Protein 1P4B (pdb70)

Solvent-accessible surface area: 10417 Å² total; per-residue (Å²): 161,80,14,98,10,77,18,64,96,70,43,87,15,43,70,55,94,84,18,61,0,20,0,120,5,73,92,39,60,10,62,90,68,17,33,0,0,1,0,14,20,55,114,125,99,96,14,56,1,5,3,1,9,11,88,14,97,4,63,86,18,60,79,46,6,49,9,45,58,101,62,83,50,1,2,0,28,0,91,22,4,70,94,80,3,68,2,56,0,7,0,0,0,18,35,104,76,29,6,26,20,2,63,10,0,72,0,43,11,136,160,32,86,12,119,9,57,34,112,10,72,74,43,64,102,97,8,1,35,1,27,0,49,6,50,64,39,42,2,82,85,51,0,0,0,0,0,19,19,22,118,96,147,37,13,65,6,2,1,0,8,3,12,98,38,95,37,24,50,29,84,88,21,131,119,62,14,49,6,74,36,43,63,108,138,30,39,0,69,2,76,0,54,57,0,107,71,65,5,31,6,74,0,4,0,0,1,0,2,0,9,49,34,6,103,6,33,87,10,94,8,90,104,62,6,111,58,1,23,58,39,9,142,215

Secondary structure (DSSP, 8-state):
--EEEEEEEE---TTS-EEEEEEEESS-TTTS-EEEEEE-TTS-EEEEEEE-TTS-EEE-TTTGGGEEEEEETTTTEEEEEE-S--GGG-EEEEEE-TTS-SB---EEE---/----EE--SEEEE-TT-EEEEEEEETTSS--GGG--EEEEEEGGGEEEEEEETTTEE-TT--TTEEEEEETTEEEEEEES--GGG-EEEEEEEE-SS-EEE---EEEEE-/-HHHHHHHHHT-

Sequence (234 aa):
ADAVVTQESALTTSPGETVTLTCRSSTGAVTTSNYASWVQEKPDHLFTGLIGGTNNRAPGVPARFSGSLIGDKAALTITGAQTEDEAIYFCALWYSNHWVFGGGTKLTVLDVQLQQSGPGLVAPSQSLSITCTVSGFSLTDYGVNWVRQSPGKGLEWLGVIWGDGITDYNSALKSRLSVTKDNSKSQVFLKMNSLQSGDSARYYCVTGLFDYWGQGTTLTVSAHLENEVARLKK

Nearest PDB structures (foldseek):
  6k65-assembly1_L  TM=1.005E+00  e=2.229E-20  Mus musculus
  6s5a-assembly1_L  TM=9.998E-01  e=3.260E-20  Mus musculus
  5xcr-assembly1_B  TM=9.999E-01  e=6.607E-20  Mus musculus
  5xct-assembly1_B  TM=1.000E+00  e=7.777E-20  Mus musculus
  5fcs-assembly1_H  TM=9.897E-01  e=2.658E-18  Homo sapiens

B-fac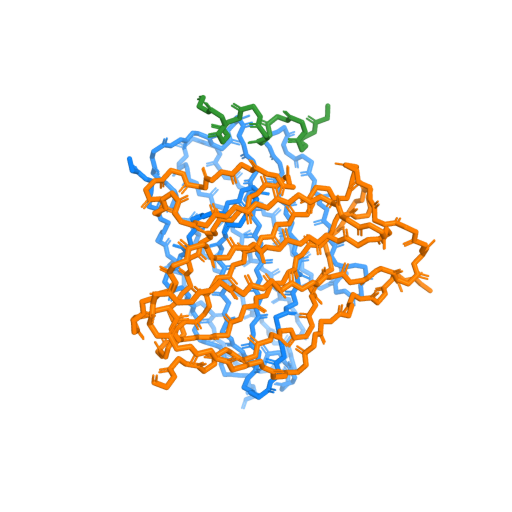tor: mean 35.21, std 15.75, range [7.46, 101.29]

Radius of gyration: 17.23 Å; Cα contacts (8 Å, |Δi|>4): 669; chains: 3; bounding box: 37×35×48 Å

Foldseek 3Di:
DDKAKAWDAEDEAAFQAKDKTKIAIPVWFADLQQQKWKWWQAPVRDIDTQGTS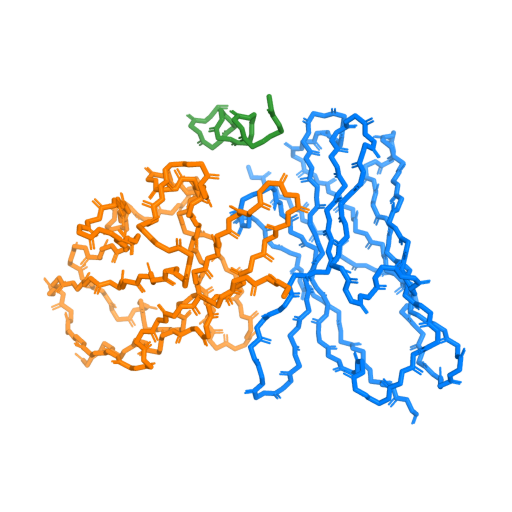FFDGDPPHDPQWGWHGDDSIIMIMRRGDDQRSFTWMKMWTHDPDDIDIYPTYGYYHD/DKAKEKDDPQDAEAQFKGKIKIAMDDDFLLAAKKWKWWDAPPGDIDTAWMAGNPGDIDGDVVQVVFKDWGDDRVRRMIMIMGGNDDQVVFTWMWMATDVRPDIYPTDGYGYD/DVVVVVVVVVVD

Structure (mmCIF, N/CA/C/O backbone):
data_1P4B
#
_entry.id   1P4B
#
_cell.length_a   37.238
_cell.length_b   36.291
_cell.length_c   84.455
_cell.angle_alpha   90.00
_cell.angle_beta   90.50
_cell.angle_gamma   90.00
#
_symmetry.space_group_name_H-M   'P 1 21 1'
#
loop_
_entity.id
_entity.type
_entity.pdbx_description
1 polymer 'Antibody Variable light chain'
2 polymer 'Antibody Variable heavy chain'
3 polymer 'GCN4(7P-14P) peptide'
4 water water
#
loop_
_atom_site.group_PDB
_atom_site.id
_atom_site.type_symbol
_atom_site.label_atom_id
_atom_site.label_alt_id
_atom_site.label_comp_id
_atom_site.label_asym_id
_atom_site.label_entity_id
_atom_site.label_seq_id
_atom_site.pdbx_PDB_ins_code
_atom_site.Cartn_x
_atom_site.Cartn_y
_atom_site.Cartn_z
_atom_site.occupancy
_atom_site.B_iso_or_equiv
_atom_site.auth_seq_id
_atom_site.auth_comp_id
_atom_site.auth_asym_id
_atom_site.auth_atom_id
_atom_site.pdbx_PDB_model_num
ATOM 1 N N . ALA A 1 5 ? 9.000 0.102 71.840 1.00 53.27 0 ALA L N 1
ATOM 2 C CA . ALA A 1 5 ? 9.355 1.496 72.232 1.00 61.10 0 ALA L CA 1
ATOM 3 C C . ALA A 1 5 ? 9.015 2.519 71.142 1.00 63.15 0 ALA L C 1
ATOM 4 O O . ALA A 1 5 ? 7.862 2.619 70.714 1.00 61.16 0 ALA L O 1
ATOM 6 N N . ASP A 1 6 ? 10.020 3.262 70.682 1.00 60.98 1 ASP L N 1
ATOM 7 C CA . ASP A 1 6 ? 9.802 4.303 69.682 1.00 60.98 1 ASP L CA 1
ATOM 8 C C . ASP A 1 6 ? 9.872 3.948 68.199 1.00 58.22 1 ASP L C 1
ATOM 9 O O . ASP A 1 6 ? 10.279 2.854 67.797 1.00 56.67 1 ASP L O 1
ATOM 14 N N . ALA A 1 7 ? 9.465 4.921 67.394 1.00 42.00 2 ALA L N 1
ATOM 15 C CA . ALA A 1 7 ? 9.408 4.791 65.951 1.00 41.62 2 ALA L CA 1
ATOM 16 C C . ALA A 1 7 ? 10.739 4.825 65.214 1.00 37.54 2 ALA L C 1
ATOM 17 O O . ALA A 1 7 ? 11.756 5.302 65.730 1.00 31.77 2 ALA L O 1
ATOM 19 N N . VAL A 1 8 ? 10.697 4.304 63.989 1.00 39.19 3 VAL L N 1
ATOM 20 C CA . VAL A 1 8 ? 11.841 4.256 63.080 1.00 33.25 3 VAL L CA 1
ATOM 21 C C . VAL A 1 8 ? 11.540 5.270 61.977 1.00 32.65 3 VAL L C 1
ATOM 22 O O . VAL A 1 8 ? 10.429 5.301 61.446 1.00 33.40 3 VAL L O 1
ATOM 26 N N . VAL A 1 9 ? 12.515 6.114 61.659 1.00 28.20 4 VAL L N 1
ATOM 27 C CA . VAL A 1 9 ? 12.356 7.121 60.611 1.00 26.32 4 VAL L CA 1
ATOM 28 C C . VAL A 1 9 ? 13.198 6.657 59.418 1.00 34.20 4 VAL L C 1
ATOM 29 O O . VAL A 1 9 ? 14.413 6.459 59.546 1.00 27.38 4 VAL L O 1
ATOM 33 N N . THR A 1 10 ? 12.568 6.484 58.260 1.00 31.91 5 THR L N 1
ATOM 34 C CA . THR A 1 10 ? 13.302 5.992 57.090 1.00 37.73 5 THR L CA 1
ATOM 35 C C . THR A 1 10 ? 13.456 6.950 55.914 1.00 28.37 5 THR L C 1
ATOM 36 O O . THR A 1 10 ? 12.490 7.564 55.463 1.00 29.13 5 THR L O 1
ATOM 40 N N . GLN A 1 11 ? 14.690 7.050 55.425 1.00 31.18 6 GLN L N 1
ATOM 41 C CA . GLN A 1 11 ? 15.043 7.895 54.283 1.00 36.92 6 GLN L CA 1
ATOM 42 C C . GLN A 1 11 ? 15.756 7.040 53.227 1.00 39.13 6 GLN L C 1
ATOM 43 O O . GLN A 1 11 ? 16.324 5.997 53.561 1.00 27.91 6 GLN L O 1
ATOM 49 N N . GLU A 1 12 ? 15.743 7.476 51.966 1.00 36.11 7 GLU L N 1
ATOM 50 C CA . GLU A 1 12 ? 16.445 6.727 50.916 1.00 29.28 7 GLU L CA 1
ATOM 51 C C . GLU A 1 12 ? 17.929 6.849 51.234 1.00 26.64 7 GLU L C 1
ATOM 52 O O . GLU A 1 12 ? 18.373 7.859 51.781 1.00 27.66 7 GLU L O 1
ATOM 58 N N . SER A 1 13 ? 18.700 5.828 50.890 1.00 20.57 9 SER L N 1
ATOM 59 C CA . SER A 1 13 ? 20.128 5.856 51.168 1.00 24.50 9 SER L CA 1
ATOM 60 C C . SER A 1 13 ? 20.832 6.849 50.266 1.00 35.19 9 SER L C 1
ATOM 61 O O . SER A 1 13 ? 21.565 7.721 50.733 1.00 40.46 9 SER L O 1
ATOM 64 N N . ALA A 1 14 ? 20.605 6.713 48.965 1.00 35.69 10 ALA L N 1
ATOM 65 C CA . ALA A 1 14 ? 21.245 7.599 48.007 1.00 36.60 10 ALA L CA 1
ATOM 66 C C . ALA A 1 14 ? 20.305 8.108 46.928 1.00 36.49 10 ALA L C 1
ATOM 67 O O . ALA A 1 14 ? 19.347 7.436 46.542 1.00 33.20 10 ALA L O 1
ATOM 69 N N . LEU A 1 15 ? 20.594 9.317 46.465 1.00 37.91 11 LEU L N 1
ATOM 70 C CA . LEU A 1 15 ? 19.830 9.971 45.418 1.00 40.03 11 LEU L CA 1
ATOM 71 C C . LEU A 1 15 ? 20.834 10.756 44.583 1.00 41.27 11 LEU L C 1
ATOM 72 O O . LEU A 1 15 ? 21.862 11.205 45.100 1.00 27.66 11 LEU L O 1
ATOM 77 N N . THR A 1 16 ? 20.547 10.901 43.291 1.00 44.08 12 THR L N 1
ATOM 78 C CA . THR A 1 16 ? 21.443 11.617 42.386 1.00 34.86 12 THR L CA 1
ATOM 79 C C . THR A 1 16 ? 20.696 12.581 41.473 1.00 31.03 12 THR L C 1
ATOM 80 O O . THR A 1 16 ? 19.594 12.289 41.007 1.00 33.91 12 THR L O 1
ATOM 84 N N . THR A 1 17 ? 21.293 13.737 41.217 1.00 26.47 13 THR L N 1
ATOM 85 C CA . THR A 1 17 ? 20.659 14.711 40.335 1.00 21.87 13 THR L CA 1
ATOM 86 C C . THR A 1 17 ? 21.728 15.506 39.597 1.00 22.14 13 THR L C 1
ATOM 87 O O . THR A 1 17 ? 22.912 15.177 39.650 1.00 20.34 13 THR L O 1
ATOM 91 N N . SER A 1 18 ? 21.299 16.555 38.910 1.00 26.01 14 SER L N 1
ATOM 92 C CA . SER A 1 18 ? 22.209 17.409 38.168 1.00 33.88 14 SER L CA 1
ATOM 93 C C . SER A 1 18 ? 21.744 18.858 38.262 1.00 29.36 14 SER L C 1
ATOM 94 O O . SER A 1 18 ? 20.562 19.135 38.487 1.00 35.50 14 SER L O 1
ATOM 97 N N . PRO A 1 19 ? 22.674 19.803 38.099 1.00 25.51 15 PRO L N 1
ATOM 98 C CA . PRO A 1 19 ? 22.355 21.232 38.172 1.00 26.82 15 PRO L CA 1
ATOM 99 C C . PRO A 1 19 ? 21.110 21.613 37.378 1.00 29.00 15 PRO L C 1
ATOM 100 O O . PRO A 1 19 ? 20.908 21.150 36.255 1.00 45.60 15 PRO L O 1
ATOM 104 N N . GLY A 1 20 ? 20.277 22.457 37.972 1.00 23.36 16 GLY L N 1
ATOM 105 C CA . GLY A 1 20 ? 19.065 22.889 37.304 1.00 10.95 16 GLY L CA 1
ATOM 106 C C . GLY A 1 20 ? 17.910 21.916 37.403 1.00 11.10 16 GLY L C 1
ATOM 107 O O . GLY A 1 20 ? 16.771 22.282 37.112 1.00 28.56 16 GLY L O 1
ATOM 108 N N . GLU A 1 21 ? 18.186 20.671 37.784 1.00 12.75 17 GLU L N 1
ATOM 109 C CA . GLU A 1 21 ? 17.110 19.692 37.910 1.00 19.33 17 GLU L CA 1
ATOM 110 C C . GLU A 1 21 ? 16.391 19.829 39.248 1.00 33.68 17 GLU L C 1
ATOM 111 O O . GLU A 1 21 ? 16.811 20.598 40.114 1.00 29.53 17 GLU L O 1
ATOM 117 N N . THR A 1 22 ? 15.303 19.080 39.404 1.00 38.00 18 THR L N 1
ATOM 118 C CA . THR A 1 22 ? 14.509 19.092 40.633 1.00 41.98 18 THR L CA 1
ATOM 119 C C . THR A 1 22 ? 14.555 17.712 41.275 1.00 40.90 18 THR L C 1
ATOM 120 O O . THR A 1 22 ? 14.501 16.693 40.584 1.00 37.24 18 THR L O 1
ATOM 124 N N . VAL A 1 23 ? 14.660 17.675 42.598 1.00 39.69 19 VAL L N 1
ATOM 125 C CA . VAL A 1 23 ? 14.705 16.401 43.300 1.00 38.38 19 VAL L CA 1
ATOM 126 C C . VAL A 1 23 ? 13.891 16.467 44.590 1.00 39.88 19 VAL L C 1
ATOM 127 O O . VAL A 1 23 ? 13.730 17.537 45.186 1.00 37.55 19 VAL L O 1
ATOM 131 N N . THR A 1 24 ? 13.372 15.315 45.002 1.00 29.25 20 THR L N 1
ATOM 132 C CA . THR A 1 24 ? 12.567 15.223 46.207 1.00 38.79 20 THR L CA 1
ATOM 133 C C . THR A 1 24 ? 13.053 14.161 47.189 1.00 32.17 20 THR L C 1
ATOM 134 O O . THR A 1 24 ? 13.080 12.970 46.880 1.00 26.45 20 THR L O 1
ATOM 138 N N . LEU A 1 25 ? 13.446 14.613 48.375 1.00 29.85 21 LEU L N 1
ATOM 139 C CA . LEU A 1 25 ? 13.912 13.712 49.434 1.00 33.72 21 LEU L CA 1
ATOM 140 C C . LEU A 1 25 ? 12.726 13.417 50.342 1.00 25.80 21 LEU L C 1
ATOM 141 O O . LEU A 1 25 ? 12.017 14.341 50.751 1.00 22.54 21 LEU L O 1
ATOM 146 N N . THR A 1 26 ? 12.495 12.141 50.647 1.00 21.47 22 THR L N 1
ATOM 147 C CA . THR A 1 26 ? 11.373 11.785 51.518 1.00 29.30 22 THR L CA 1
ATOM 148 C C . THR A 1 26 ? 11.736 11.237 52.903 1.00 25.17 22 THR L C 1
ATOM 149 O O . THR A 1 26 ? 12.887 10.875 53.183 1.00 12.90 22 THR L O 1
ATOM 153 N N . CYS A 1 27 ? 10.720 11.166 53.755 1.00 25.10 23 CYS L N 1
ATOM 154 C CA . CYS A 1 27 ? 10.888 10.736 55.137 1.00 29.07 23 CYS L CA 1
ATOM 155 C C . CYS A 1 27 ? 9.670 9.926 55.612 1.00 29.21 23 CYS L C 1
ATOM 156 O O . CYS A 1 27 ? 8.556 10.448 55.709 1.00 27.38 23 CYS L O 1
ATOM 159 N N . ARG A 1 28 ? 9.885 8.651 55.912 1.00 28.85 24 ARG L N 1
ATOM 160 C CA . ARG A 1 28 ? 8.799 7.785 56.357 1.00 29.87 24 ARG L CA 1
ATOM 161 C C . ARG A 1 28 ? 8.828 7.525 57.865 1.00 27.69 24 ARG L C 1
ATOM 162 O O . ARG A 1 28 ? 9.897 7.445 58.467 1.00 23.02 24 ARG L O 1
ATOM 170 N N . SER A 1 29 ? 7.643 7.384 58.454 1.00 27.39 25 SER L N 1
ATOM 171 C CA . SER A 1 29 ? 7.490 7.096 59.882 1.00 32.32 25 SER L CA 1
ATOM 172 C C . SER A 1 29 ? 6.851 5.710 60.088 1.00 34.89 25 SER L C 1
ATOM 173 O O . SER A 1 29 ? 5.839 5.379 59.465 1.00 30.44 25 SER L O 1
ATOM 176 N N . SER A 1 30 ? 7.444 4.909 60.968 1.00 31.64 26 SER L N 1
ATOM 177 C CA . SER A 1 30 ? 6.950 3.563 61.249 1.00 34.69 26 SER L CA 1
ATOM 178 C C . SER A 1 30 ? 5.619 3.514 62.011 1.00 34.37 26 SER L C 1
ATOM 179 O O . SER A 1 30 ? 5.040 2.441 62.186 1.00 38.05 26 SER L O 1
ATOM 182 N N . THR A 1 31 ? 5.123 4.658 62.464 1.00 27.30 27 THR L N 1
ATOM 183 C CA . THR A 1 31 ? 3.867 4.654 63.213 1.00 33.42 27 THR L CA 1
ATOM 184 C C . THR A 1 31 ? 2.674 4.951 62.313 1.00 38.90 27 THR L C 1
ATOM 185 O O . THR A 1 31 ? 1.526 4.942 62.760 1.00 41.34 27 THR L O 1
ATOM 189 N N . GLY A 1 32 ? 2.950 5.215 61.043 1.00 32.59 29 GLY L N 1
ATOM 190 C CA . GLY A 1 32 ? 1.881 5.523 60.115 1.00 35.73 29 GLY L CA 1
ATOM 191 C C . GLY A 1 32 ? 2.198 6.792 59.356 1.00 33.58 29 GLY L C 1
ATOM 192 O O . GLY A 1 32 ? 3.348 7.222 59.314 1.00 30.28 29 GLY L O 1
ATOM 193 N N . ALA A 1 33 ? 1.181 7.400 58.760 1.00 32.68 30 ALA L N 1
ATOM 194 C CA . ALA A 1 33 ? 1.384 8.622 57.994 1.00 36.64 30 ALA L CA 1
ATOM 195 C C . ALA A 1 33 ? 2.060 9.686 58.841 1.00 34.31 30 ALA L C 1
ATOM 196 O O . ALA A 1 33 ? 1.825 9.776 60.041 1.00 36.68 30 ALA L O 1
ATOM 198 N N . VAL A 1 34 ? 2.921 10.472 58.211 1.00 33.93 31 VAL L N 1
ATOM 199 C CA . VAL A 1 34 ? 3.593 11.549 58.905 1.00 29.82 31 VAL L CA 1
ATOM 200 C C . VAL A 1 34 ? 2.541 12.637 58.982 1.00 31.12 31 VAL L C 1
ATOM 201 O O . VAL A 1 34 ? 1.641 12.683 58.143 1.00 29.83 31 VAL L O 1
ATOM 205 N N . THR A 1 35 ? 2.624 13.493 59.992 1.00 27.74 32 THR L N 1
ATOM 206 C CA . THR A 1 35 ? 1.629 14.544 60.136 1.00 13.11 32 THR L CA 1
ATOM 207 C C . THR A 1 35 ? 2.275 15.852 60.547 1.00 13.13 32 THR L C 1
ATOM 208 O O . THR A 1 35 ? 3.490 15.915 60.738 1.00 15.63 32 THR L O 1
ATOM 212 N N . THR A 1 36 ? 1.467 16.901 60.675 1.00 18.69 33 THR L N 1
ATOM 213 C CA . THR A 1 36 ? 1.982 18.207 61.070 1.00 29.83 33 THR L CA 1
ATOM 214 C C . THR A 1 36 ? 2.435 18.236 62.529 1.00 28.23 33 THR L C 1
ATOM 215 O O . THR A 1 36 ? 3.202 19.112 62.932 1.00 30.81 33 THR L O 1
ATOM 219 N N . SER A 1 37 ? 1.966 17.272 63.313 1.00 29.90 38 SER L N 1
ATOM 220 C CA . SER A 1 37 ? 2.331 17.187 64.724 1.00 37.72 38 SER L CA 1
ATOM 221 C C . SER A 1 37 ? 3.700 16.541 64.892 1.00 34.29 38 SER L C 1
ATOM 222 O O . SER A 1 37 ? 4.243 16.498 65.993 1.00 31.88 38 SER L O 1
ATOM 225 N N . ASN A 1 38 ? 4.249 16.034 63.792 1.00 27.93 39 ASN L N 1
ATOM 226 C CA . ASN A 1 38 ? 5.567 15.419 63.813 1.00 11.53 39 ASN L CA 1
ATOM 227 C C . ASN A 1 38 ? 6.606 16.509 63.556 1.00 8.34 39 ASN L C 1
ATOM 228 O O . ASN A 1 38 ? 7.807 16.273 63.636 1.00 11.01 39 ASN L O 1
ATOM 233 N N . TYR A 1 39 ? 6.122 17.710 63.257 1.00 10.24 40 TYR L N 1
ATOM 234 C CA . TYR A 1 39 ? 6.976 18.864 62.988 1.00 19.26 40 TYR L CA 1
ATOM 235 C C . TYR A 1 39 ? 8.245 18.541 62.199 1.00 20.50 40 TYR L C 1
ATOM 236 O O . TYR A 1 39 ? 9.343 18.957 62.583 1.00 24.69 40 TYR L O 1
ATOM 245 N N . ALA A 1 40 ? 8.079 17.822 61.085 1.00 20.42 41 ALA L N 1
ATOM 246 C CA . ALA A 1 40 ? 9.192 17.403 60.225 1.00 11.64 41 ALA L CA 1
ATOM 247 C C . ALA A 1 40 ? 10.236 18.496 60.031 1.00 10.33 41 ALA L C 1
ATOM 248 O O . ALA A 1 40 ? 9.910 19.647 59.751 1.00 16.42 41 ALA L O 1
ATOM 250 N N . SER A 1 41 ? 11.499 18.138 60.186 1.00 7.46 42 SER L N 1
ATOM 251 C CA . SER A 1 41 ? 12.577 19.102 60.058 1.00 12.81 42 SER L CA 1
ATOM 252 C C . SER A 1 41 ? 13.706 18.481 59.255 1.00 8.87 42 SER L C 1
ATOM 253 O O . SER A 1 41 ? 13.885 17.263 59.287 1.00 24.69 42 SER L O 1
ATOM 256 N N . TRP A 1 42 ? 14.485 19.311 58.569 1.00 16.79 43 TRP L N 1
ATOM 257 C CA . TRP A 1 42 ? 15.565 18.806 57.717 1.00 19.83 43 TRP L CA 1
ATOM 258 C C . TRP A 1 42 ? 16.877 19.541 57.894 1.00 7.46 43 TRP L C 1
ATOM 259 O O . TRP A 1 42 ? 16.911 20.763 57.855 1.00 22.06 43 TRP L O 1
ATOM 270 N N . VAL A 1 43 ? 17.962 18.793 58.058 1.00 12.16 44 VAL L N 1
ATOM 271 C CA . VAL A 1 43 ? 19.263 19.411 58.220 1.00 9.63 44 VAL L CA 1
ATOM 272 C C . VAL A 1 43 ? 20.251 18.821 57.220 1.00 23.17 44 VAL L C 1
ATOM 273 O O . VAL A 1 43 ? 20.218 17.629 56.893 1.00 30.63 44 VAL L O 1
ATOM 277 N N . GLN A 1 44 ? 21.127 19.684 56.735 1.00 27.54 45 GLN L N 1
ATOM 278 C CA . GLN A 1 44 ? 22.127 19.316 55.758 1.00 29.39 45 GLN L CA 1
ATOM 279 C C . GLN A 1 44 ? 23.518 19.198 56.362 1.00 23.66 45 GLN L C 1
ATOM 280 O O . GLN A 1 44 ? 24.010 20.112 57.029 1.00 23.96 45 GLN L O 1
ATOM 286 N N . GLU A 1 45 ? 24.145 18.053 56.135 1.00 26.14 46 GLU L N 1
ATOM 287 C CA . GLU A 1 45 ? 25.502 17.831 56.612 1.00 26.50 46 GLU L CA 1
ATOM 288 C C . GLU A 1 45 ? 26.437 17.861 55.400 1.00 33.45 46 GLU L C 1
ATOM 289 O O . GLU A 1 45 ? 26.315 17.041 54.488 1.00 25.68 46 GLU L O 1
ATOM 295 N N . LYS A 1 46 ? 27.354 18.818 55.387 1.00 32.93 47 LYS L N 1
ATOM 296 C CA . LYS A 1 46 ? 28.325 18.928 54.308 1.00 45.92 47 LYS L CA 1
ATOM 297 C C . LYS A 1 46 ? 29.647 18.374 54.822 1.00 60.19 47 LYS L C 1
ATOM 298 O O . LYS A 1 46 ? 29.821 18.189 56.028 1.00 57.94 47 LYS L O 1
ATOM 304 N N . PRO A 1 47 ? 30.594 18.084 53.916 1.00 66.08 48 PRO L N 1
ATOM 305 C CA . PRO A 1 47 ? 31.879 17.551 54.378 1.00 70.50 48 PRO L CA 1
ATOM 306 C C . PRO A 1 47 ? 32.387 18.443 55.506 1.00 71.56 48 PRO L C 1
ATOM 307 O O . PRO A 1 47 ? 32.049 19.631 55.550 1.00 63.15 48 PRO L O 1
ATOM 311 N N . ASP A 1 48 ? 33.175 17.872 56.415 1.00 75.28 49 ASP L N 1
ATOM 312 C CA . ASP A 1 48 ? 33.717 18.631 57.540 1.00 78.53 49 ASP L CA 1
ATOM 313 C C . ASP A 1 48 ? 32.666 18.730 58.650 1.00 74.29 49 ASP L C 1
ATOM 314 O O . ASP A 1 48 ? 32.758 19.578 59.536 1.00 70.06 49 ASP L O 1
ATOM 319 N N . HIS A 1 49 ? 31.669 17.852 58.595 1.00 70.71 50 HIS L N 1
ATOM 320 C CA . HIS A 1 49 ? 30.600 17.846 59.587 1.00 66.98 50 HIS L CA 1
ATOM 321 C C . HIS A 1 49 ? 29.969 19.221 59.752 1.00 62.20 50 HIS L C 1
ATOM 322 O O . HIS A 1 49 ? 29.597 19.612 60.856 1.00 67.34 50 HIS L O 1
ATOM 329 N N . LEU A 1 50 ? 29.856 19.952 58.650 1.00 57.77 51 LEU L N 1
ATOM 330 C CA . LEU A 1 50 ? 29.256 21.276 58.678 1.00 52.93 51 LEU L CA 1
ATOM 331 C C . LEU A 1 50 ? 27.737 21.123 58.622 1.00 48.50 51 LEU L C 1
ATOM 332 O O . LEU A 1 50 ? 27.180 20.743 57.594 1.00 51.65 51 LEU L O 1
ATOM 337 N N . PHE A 1 51 ? 27.074 21.406 59.739 1.00 47.44 52 PHE L N 1
ATOM 338 C CA . PHE A 1 51 ? 25.626 21.286 59.818 1.00 34.04 52 PHE L CA 1
ATOM 339 C C . PHE A 1 51 ? 24.890 22.597 59.697 1.00 29.45 52 PHE L C 1
ATOM 340 O O . PHE A 1 51 ? 25.303 23.612 60.254 1.00 32.53 52 PHE L O 1
ATOM 348 N N . THR A 1 52 ? 23.781 22.549 58.969 1.00 29.82 53 THR L N 1
ATOM 349 C CA . THR A 1 52 ? 22.935 23.706 58.745 1.00 30.03 53 THR L CA 1
ATOM 350 C C . THR A 1 52 ? 21.504 23.215 58.671 1.00 33.29 53 THR L C 1
ATOM 351 O O . THR A 1 52 ? 21.230 22.186 58.058 1.00 44.36 53 THR L O 1
ATOM 355 N N . GLY A 1 53 ? 20.595 23.944 59.308 1.00 28.28 54 GLY L N 1
ATOM 356 C CA . GLY A 1 53 ? 19.194 23.562 59.284 1.00 26.19 54 GLY L CA 1
ATOM 357 C C . GLY A 1 53 ? 18.584 24.136 58.022 1.00 28.11 54 GLY L C 1
ATOM 358 O O . GLY A 1 53 ? 18.924 25.250 57.635 1.00 33.22 54 GLY L O 1
ATOM 359 N N . LEU A 1 54 ? 17.678 23.401 57.389 1.00 26.95 55 LEU L N 1
ATOM 360 C CA . LEU A 1 54 ? 17.059 23.858 56.154 1.00 28.99 55 LEU L CA 1
ATOM 361 C C . LEU A 1 54 ? 15.576 24.138 56.341 1.00 28.85 55 LEU L C 1
ATOM 362 O O . LEU A 1 54 ? 15.101 25.247 56.127 1.00 33.38 55 LEU L O 1
ATOM 367 N N . ILE A 1 55 ? 14.855 23.105 56.748 1.00 28.77 56 ILE L N 1
ATOM 368 C CA . ILE A 1 55 ? 13.429 23.196 56.949 1.00 31.20 56 ILE L CA 1
ATOM 369 C C . ILE A 1 55 ? 13.072 22.774 58.374 1.00 30.10 56 ILE L C 1
ATOM 370 O O . ILE A 1 55 ? 13.641 21.818 58.922 1.00 28.70 56 ILE L O 1
ATOM 375 N N . GLY A 1 56 ? 12.143 23.508 58.984 1.00 21.52 57 GLY L N 1
ATOM 376 C CA . GLY A 1 56 ? 11.701 23.189 60.332 1.00 19.24 57 GLY L CA 1
ATOM 377 C C . GLY A 1 56 ? 10.192 23.226 60.405 1.00 22.07 57 GLY L C 1
ATOM 378 O O . GLY A 1 56 ? 9.547 24.133 59.876 1.00 23.28 57 GLY L O 1
ATOM 379 N N . GLY A 1 57 ? 9.617 22.225 61.052 1.00 19.55 58 GLY L N 1
ATOM 380 C CA . GLY A 1 57 ? 8.178 22.192 61.182 1.00 21.24 58 GLY L CA 1
ATOM 381 C C . GLY A 1 57 ? 7.427 22.026 59.876 1.00 30.13 58 GLY L C 1
ATOM 382 O O . GLY A 1 57 ? 6.500 22.783 59.584 1.00 24.49 58 GLY L O 1
ATOM 383 N N . THR A 1 58 ? 7.839 21.040 59.086 1.00 28.93 67 THR L N 1
ATOM 384 C CA . THR A 1 58 ? 7.201 20.727 57.812 1.00 33.49 67 THR L CA 1
ATOM 385 C C . THR A 1 58 ? 7.534 21.598 56.588 1.00 34.27 67 THR L C 1
ATOM 386 O O . THR A 1 58 ? 8.065 21.095 55.597 1.00 34.34 67 THR L O 1
ATOM 390 N N . ASN A 1 59 ? 7.221 22.887 56.646 1.00 30.96 68 ASN L N 1
ATOM 391 C CA . ASN A 1 59 ? 7.458 23.749 55.489 1.00 32.31 68 ASN L CA 1
ATOM 392 C C . ASN A 1 59 ? 7.954 25.166 55.767 1.00 30.66 68 ASN L C 1
ATOM 393 O O . ASN A 1 59 ? 7.557 26.111 55.088 1.00 30.29 68 ASN L O 1
ATOM 398 N N . ASN A 1 60 ? 8.826 25.327 56.752 1.00 30.55 69 ASN L N 1
ATOM 399 C CA . ASN A 1 60 ? 9.334 26.646 57.074 1.00 29.01 69 ASN L CA 1
ATOM 400 C C . ASN A 1 60 ? 10.828 26.671 56.811 1.00 29.48 69 ASN L C 1
ATOM 401 O O . ASN A 1 60 ? 11.556 25.789 57.258 1.00 42.42 69 ASN L O 1
ATOM 406 N N . ARG A 1 61 ? 11.286 27.676 56.079 1.00 17.71 70 ARG L N 1
ATOM 407 C CA . ARG A 1 61 ? 12.706 27.788 55.780 1.00 29.60 70 ARG L CA 1
ATOM 408 C C . ARG A 1 61 ? 13.428 28.477 56.928 1.00 36.41 70 ARG L C 1
ATOM 409 O O . ARG A 1 61 ? 13.019 29.556 57.369 1.00 31.36 70 ARG L O 1
ATOM 417 N N . ALA A 1 62 ? 14.498 27.853 57.411 1.00 35.94 71 ALA L N 1
ATOM 418 C CA . ALA A 1 62 ? 15.284 28.439 58.489 1.00 44.38 71 ALA L CA 1
ATOM 419 C C . ALA A 1 62 ? 15.977 29.663 57.905 1.00 49.30 71 ALA L C 1
ATOM 420 O O . ALA A 1 62 ? 16.915 29.536 57.125 1.00 64.75 71 ALA L O 1
ATOM 422 N N . PRO A 1 63 ? 15.525 30.866 5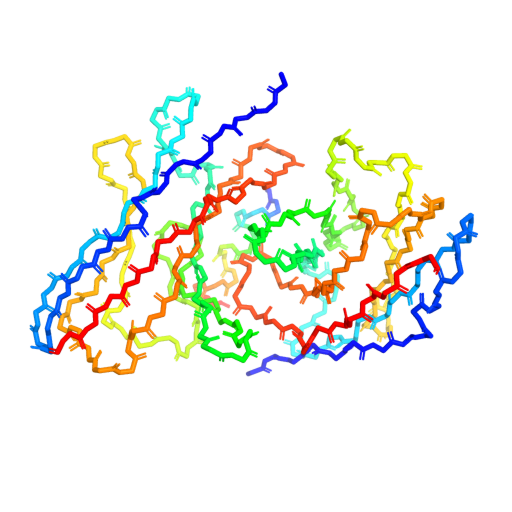8.282 1.00 53.37 72 PRO L N 1
ATOM 423 C CA . PRO A 1 63 ? 16.090 32.132 57.799 1.00 54.31 72 PRO L CA 1
ATOM 424 C C . PRO A 1 63 ? 17.531 32.064 57.300 1.00 51.41 72 PRO L C 1
ATOM 425 O O . PRO A 1 63 ? 18.425 31.593 58.005 1.00 48.06 72 PRO L O 1
ATOM 429 N N . GLY A 1 64 ? 17.738 32.550 56.076 1.00 42.66 73 GLY L N 1
ATOM 430 C CA . GLY A 1 64 ? 19.053 32.535 55.460 1.00 35.43 73 GLY L CA 1
ATOM 431 C C . GLY A 1 64 ? 19.157 31.369 54.487 1.00 36.11 73 GLY L C 1
ATOM 432 O O . GLY A 1 64 ? 20.112 31.262 53.722 1.00 41.80 73 GLY L O 1
ATOM 433 N N . VAL A 1 65 ? 18.160 30.494 54.521 1.00 29.18 74 VAL L N 1
ATOM 434 C CA . VAL A 1 65 ? 18.123 29.321 53.659 1.00 38.38 74 VAL L CA 1
ATOM 435 C C . VAL A 1 65 ? 17.570 29.640 52.274 1.00 37.26 74 VAL L C 1
ATOM 436 O O . VAL A 1 65 ? 16.476 30.192 52.153 1.00 37.99 74 VAL L O 1
ATOM 440 N N . PRO A 1 66 ? 18.329 29.296 51.213 1.00 38.97 75 PRO L N 1
ATOM 441 C CA . PRO A 1 66 ? 17.934 29.532 49.817 1.00 38.12 75 PRO L CA 1
ATOM 442 C C . PRO A 1 66 ? 16.516 29.033 49.542 1.00 30.92 75 PRO L C 1
ATOM 443 O O . PRO A 1 66 ? 16.161 27.910 49.906 1.00 33.70 75 PRO L O 1
ATOM 447 N N . ALA A 1 67 ? 15.715 29.878 48.900 1.00 26.37 76 ALA L N 1
ATOM 448 C CA . ALA A 1 67 ? 14.325 29.556 48.583 1.00 23.23 76 ALA L CA 1
ATOM 449 C C . ALA A 1 67 ? 14.109 28.347 47.669 1.00 28.26 76 ALA L C 1
ATOM 450 O O . ALA A 1 67 ? 12.965 27.939 47.447 1.00 23.87 76 ALA L O 1
ATOM 452 N N . ARG A 1 68 ? 15.186 27.774 47.129 1.00 23.71 77 ARG L N 1
ATOM 453 C CA . ARG A 1 68 ? 15.024 26.602 46.264 1.00 30.58 77 ARG L CA 1
ATOM 454 C C . ARG A 1 68 ? 14.665 25.387 47.105 1.00 40.78 77 ARG L C 1
ATOM 455 O O . ARG A 1 68 ? 14.230 24.358 46.580 1.00 34.38 77 ARG L O 1
ATOM 463 N N . PHE A 1 69 ? 14.850 25.523 48.415 1.00 29.38 78 PHE L N 1
ATOM 464 C CA . PHE A 1 69 ? 14.537 24.460 49.359 1.00 25.20 78 PHE L CA 1
ATOM 465 C C . PHE A 1 69 ? 13.106 24.618 49.857 1.00 23.29 78 PHE L C 1
ATOM 466 O O . PHE A 1 69 ? 12.747 25.666 50.391 1.00 23.27 78 PHE L O 1
ATOM 474 N N . SER A 1 70 ? 12.289 23.588 49.673 1.00 18.65 79 SER L N 1
ATOM 475 C CA . SER A 1 70 ? 10.915 23.625 50.152 1.00 28.55 79 SER L CA 1
ATOM 476 C C . SER A 1 70 ? 10.593 22.288 50.827 1.00 26.74 79 SER L C 1
ATOM 477 O O . SER A 1 70 ? 11.293 21.294 50.629 1.00 32.33 79 SER L O 1
ATOM 480 N N . GLY A 1 71 ? 9.537 22.275 51.630 1.00 22.90 80 GLY L N 1
ATOM 481 C CA . GLY A 1 71 ? 9.156 21.060 52.317 1.00 12.07 80 GLY L CA 1
ATOM 482 C C . GLY A 1 71 ? 7.653 20.993 52.403 1.00 7.46 80 GLY L C 1
ATOM 483 O O . GLY A 1 71 ? 6.967 22.012 52.341 1.00 17.31 80 GLY L O 1
ATOM 484 N N . SER A 1 72 ? 7.128 19.788 52.532 1.00 10.12 81 SER L N 1
ATOM 485 C CA . SER A 1 72 ? 5.688 19.610 52.615 1.00 10.73 81 SER L CA 1
ATOM 486 C C . SER A 1 72 ? 5.458 18.157 52.946 1.00 9.53 81 SER L C 1
ATOM 487 O O . SER A 1 72 ? 6.410 17.405 53.127 1.00 16.68 81 SER L O 1
ATOM 490 N N . LEU A 1 73 ? 4.194 17.763 53.014 1.00 13.91 82 LEU L N 1
ATOM 491 C CA . LEU A 1 73 ? 3.860 16.379 53.298 1.00 32.26 82 LEU L CA 1
ATOM 492 C C . LEU A 1 73 ? 3.201 15.787 52.056 1.00 41.17 82 LEU L C 1
ATOM 493 O O . LEU A 1 73 ? 2.300 16.390 51.471 1.00 39.55 82 LEU L O 1
ATOM 498 N N . ILE A 1 74 ? 3.664 14.613 51.644 1.00 40.98 83 ILE L N 1
ATOM 499 C CA . ILE A 1 74 ? 3.101 13.959 50.476 1.00 46.57 83 ILE L CA 1
ATOM 500 C C . ILE A 1 74 ? 2.875 12.497 50.823 1.00 48.57 83 ILE L C 1
ATOM 501 O O . ILE A 1 74 ? 3.685 11.891 51.520 1.00 58.20 83 ILE L O 1
ATOM 506 N N . GLY A 1 75 ? 1.770 11.944 50.338 1.00 50.21 84 GLY L N 1
ATOM 507 C CA . GLY A 1 75 ? 1.444 10.547 50.578 1.00 53.24 84 GLY L CA 1
ATOM 508 C C . GLY A 1 75 ? 2.035 9.858 51.796 1.00 51.73 84 GLY L C 1
ATOM 509 O O . GLY A 1 75 ? 2.892 8.981 51.663 1.00 54.92 84 GLY L O 1
ATOM 510 N N . ASP A 1 76 ? 1.585 10.255 52.982 1.00 47.40 87 ASP L N 1
ATOM 511 C CA . ASP A 1 76 ? 2.042 9.643 54.227 1.00 43.95 87 ASP L CA 1
ATOM 512 C C . ASP A 1 76 ? 3.483 9.933 54.620 1.00 34.78 87 ASP L C 1
ATOM 513 O O . ASP A 1 76 ? 3.967 9.405 55.619 1.00 35.06 87 ASP L O 1
ATOM 518 N N . LYS A 1 77 ? 4.175 10.763 53.846 1.00 23.98 88 LYS L N 1
ATOM 519 C CA . LYS A 1 77 ? 5.562 11.073 54.161 1.00 27.98 88 LYS L CA 1
ATOM 520 C C . LYS A 1 77 ? 5.874 12.563 54.143 1.00 23.76 88 LYS L C 1
ATOM 521 O O . LYS A 1 77 ? 5.104 13.365 53.614 1.00 27.35 88 LYS L O 1
ATOM 527 N N . ALA A 1 78 ? 7.005 12.922 54.745 1.00 19.84 89 ALA L N 1
ATOM 528 C CA . ALA A 1 78 ? 7.469 14.306 54.766 1.00 23.42 89 ALA L CA 1
ATOM 529 C C . ALA A 1 78 ? 8.405 14.412 53.573 1.00 27.70 89 ALA L C 1
ATOM 530 O O . ALA A 1 78 ? 9.116 13.456 5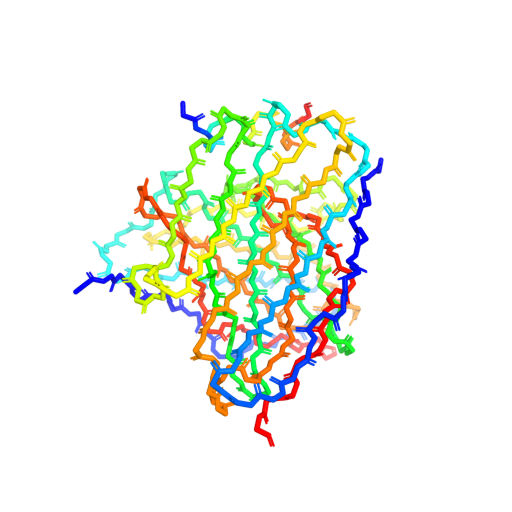3.250 1.00 18.76 89 ALA L O 1
ATOM 532 N N . ALA A 1 79 ? 8.429 15.573 52.933 1.00 21.78 90 ALA L N 1
ATOM 533 C CA . ALA A 1 79 ? 9.281 15.728 51.771 1.00 29.02 90 ALA L CA 1
ATOM 534 C C . ALA A 1 79 ? 10.003 17.061 51.672 1.00 23.87 90 ALA L C 1
ATOM 535 O O . ALA A 1 79 ? 9.451 18.115 51.979 1.00 23.37 90 ALA L O 1
ATOM 537 N N . LEU A 1 80 ? 11.261 16.985 51.261 1.00 19.34 91 LEU L N 1
ATOM 538 C CA . LEU A 1 80 ? 12.085 18.160 51.039 1.00 27.61 91 LEU L CA 1
ATOM 539 C C . LEU A 1 80 ? 12.327 18.184 49.532 1.00 29.21 91 LEU L C 1
ATOM 540 O O . LEU A 1 80 ? 12.741 17.180 48.942 1.00 28.90 91 LEU L O 1
ATOM 545 N N . THR A 1 81 ? 12.066 19.324 48.910 1.00 33.47 92 THR L N 1
ATOM 546 C CA . THR A 1 81 ? 12.251 19.442 47.474 1.00 38.07 92 THR L CA 1
ATOM 547 C C . THR A 1 81 ? 13.191 20.570 47.103 1.00 33.40 92 THR L C 1
ATOM 548 O O . THR A 1 81 ? 13.085 21.682 47.613 1.00 40.78 92 THR L O 1
ATOM 552 N N . ILE A 1 82 ? 14.125 20.270 46.215 1.00 43.00 93 ILE L N 1
ATOM 553 C CA . ILE A 1 82 ? 15.062 21.272 45.737 1.00 39.01 93 ILE L CA 1
ATOM 554 C C . ILE A 1 82 ? 14.682 21.558 44.288 1.00 39.20 93 ILE L C 1
ATOM 555 O O . ILE A 1 82 ? 14.884 20.722 43.405 1.00 28.38 93 ILE L O 1
ATOM 560 N N . THR A 1 83 ? 14.107 22.730 44.052 1.00 36.81 94 THR L N 1
ATOM 561 C CA . THR A 1 83 ? 13.706 23.111 42.710 1.00 42.00 94 THR L CA 1
ATOM 562 C C . THR A 1 83 ? 14.850 23.843 42.011 1.00 42.55 94 THR L C 1
ATOM 563 O O . THR A 1 83 ? 15.020 25.053 42.177 1.00 40.99 94 THR L O 1
ATOM 567 N N . GLY A 1 84 ? 15.631 23.098 41.232 1.00 30.84 95 GLY L N 1
ATOM 568 C CA . GLY A 1 84 ? 16.752 23.692 40.528 1.00 26.09 95 GLY L CA 1
ATOM 569 C C . GLY A 1 84 ? 18.019 23.562 41.346 1.00 24.07 95 GLY L C 1
ATOM 570 O O . GLY A 1 84 ? 18.585 24.558 41.800 1.00 30.81 95 GLY L O 1
ATOM 571 N N . ALA A 1 85 ? 18.462 22.324 41.536 1.00 19.53 96 ALA L N 1
ATOM 572 C CA . ALA A 1 85 ? 19.658 22.043 42.316 1.00 23.37 96 ALA L CA 1
ATOM 573 C C . ALA A 1 85 ? 20.861 22.809 41.809 1.00 29.51 96 ALA L C 1
ATOM 574 O O . ALA A 1 85 ? 20.856 23.352 40.702 1.00 31.22 96 ALA L O 1
ATOM 576 N N . GLN A 1 86 ? 21.892 22.849 42.642 1.00 25.65 97 GLN L N 1
ATOM 577 C CA . GLN A 1 86 ? 23.134 23.523 42.312 1.00 31.20 97 GLN L CA 1
ATOM 578 C C . GLN A 1 86 ? 24.236 22.586 42.798 1.00 35.81 97 GLN L C 1
ATOM 579 O O . GLN A 1 86 ? 23.963 21.675 43.581 1.00 38.42 97 GLN L O 1
ATOM 585 N N . THR A 1 87 ? 25.463 22.781 42.327 1.00 36.52 98 THR L N 1
ATOM 586 C CA . THR A 1 87 ? 26.568 21.904 42.716 1.00 42.11 98 THR L CA 1
ATOM 587 C C . THR A 1 87 ? 26.896 21.845 44.201 1.00 38.97 98 THR L C 1
ATOM 588 O O . THR A 1 87 ? 27.311 20.794 44.692 1.00 38.99 98 THR L O 1
ATOM 592 N N . GLU A 1 88 ? 26.721 22.959 44.909 1.00 38.88 99 GLU L N 1
ATOM 593 C CA . GLU A 1 88 ? 26.996 23.001 46.349 1.00 46.01 99 GLU L CA 1
ATOM 594 C C . GLU A 1 88 ? 25.997 22.166 47.160 1.00 45.04 99 GLU L C 1
ATOM 595 O O . GLU A 1 88 ? 26.304 21.730 48.266 1.00 43.06 99 GLU L O 1
ATOM 601 N N . ASP A 1 89 ? 24.812 21.937 46.600 1.00 39.98 100 ASP L N 1
ATOM 602 C CA . ASP A 1 89 ? 23.778 21.156 47.273 1.00 32.69 100 ASP L CA 1
ATOM 603 C C . ASP A 1 89 ? 24.103 19.670 47.445 1.00 36.86 100 ASP L C 1
ATOM 604 O O . ASP A 1 89 ? 23.258 18.885 47.883 1.00 34.11 100 ASP L O 1
ATOM 609 N N . GLU A 1 90 ? 25.323 19.275 47.099 1.00 36.56 101 GLU L N 1
ATOM 610 C CA . GLU A 1 90 ? 25.721 17.882 47.266 1.00 37.41 101 GLU L CA 1
ATOM 611 C C . GLU A 1 90 ? 26.101 17.668 48.727 1.00 33.67 101 GLU L C 1
ATOM 612 O O . GLU A 1 90 ? 27.087 18.224 49.201 1.00 21.58 101 GLU L O 1
ATOM 618 N N . ALA A 1 91 ? 25.327 16.854 49.435 1.00 36.15 102 ALA L N 1
ATOM 619 C CA . ALA A 1 91 ? 25.592 16.602 50.848 1.00 32.13 102 ALA L CA 1
ATOM 620 C C . ALA A 1 91 ? 24.681 15.507 51.375 1.00 28.27 102 ALA L C 1
ATOM 621 O O . ALA A 1 91 ? 23.934 14.890 50.622 1.00 36.14 102 ALA L O 1
ATOM 623 N N . ILE A 1 92 ? 24.748 15.261 52.679 1.00 38.86 103 ILE L N 1
ATOM 624 C CA . ILE A 1 92 ? 23.890 14.257 53.288 1.00 21.24 103 ILE L CA 1
ATOM 625 C C . ILE A 1 92 ? 22.738 14.997 53.943 1.00 9.42 103 ILE L C 1
ATOM 626 O O . ILE A 1 92 ? 22.943 15.991 54.627 1.00 23.40 103 ILE L O 1
ATOM 631 N N . TYR A 1 93 ? 21.526 14.516 53.707 1.00 17.89 104 TYR L N 1
ATOM 632 C CA . TYR A 1 93 ? 20.334 15.135 54.249 1.00 18.36 104 TYR L CA 1
ATOM 633 C C . TYR A 1 93 ? 19.643 14.280 55.307 1.00 25.99 104 TYR L C 1
ATOM 634 O O . TYR A 1 93 ? 19.303 13.113 55.074 1.00 18.12 104 TYR L O 1
ATOM 643 N N . PHE A 1 94 ? 19.442 14.887 56.473 1.00 15.99 105 PHE L N 1
ATOM 644 C CA . PHE A 1 94 ? 18.802 14.217 57.599 1.00 14.01 105 PHE L CA 1
ATOM 645 C C . PHE A 1 94 ? 17.435 14.783 57.890 1.00 10.29 105 PHE L C 1
ATOM 646 O O . PHE A 1 94 ? 17.233 15.998 57.906 1.00 17.70 105 PHE L O 1
ATOM 654 N N . CYS A 1 95 ? 16.498 13.888 58.137 1.00 16.98 106 CYS L N 1
ATOM 655 C CA . CYS A 1 95 ? 15.146 14.286 58.477 1.00 29.22 106 CYS L CA 1
ATOM 656 C C . CYS A 1 95 ? 14.961 13.988 59.974 1.00 23.60 106 CYS L C 1
ATOM 657 O O . CYS A 1 95 ? 15.619 13.093 60.509 1.00 22.60 106 CYS L O 1
ATOM 660 N N . ALA A 1 96 ? 14.094 14.739 60.651 1.00 25.27 107 ALA L N 1
ATOM 661 C CA . ALA A 1 96 ? 13.829 14.503 62.080 1.00 24.85 107 ALA L CA 1
ATOM 662 C C . ALA A 1 96 ? 12.355 14.717 62.418 1.00 17.53 107 ALA L C 1
ATOM 663 O O . ALA A 1 96 ? 11.798 15.770 62.137 1.00 13.22 107 ALA L O 1
ATOM 665 N N . LEU A 1 97 ? 11.730 13.705 63.013 1.00 11.46 108 LEU L N 1
ATOM 666 C CA . LEU A 1 97 ? 10.322 13.769 63.397 1.00 19.92 108 LEU L CA 1
ATOM 667 C C . LEU A 1 97 ? 10.150 13.877 64.925 1.00 27.65 108 LEU L C 1
ATOM 668 O O . LEU A 1 97 ? 11.003 13.441 65.700 1.00 21.63 108 LEU L O 1
ATOM 673 N N . TRP A 1 98 ? 9.042 14.462 65.352 1.00 23.11 109 TRP L N 1
ATOM 674 C CA . TRP A 1 98 ? 8.777 14.638 66.771 1.00 23.82 109 TRP L CA 1
ATOM 675 C C . TRP A 1 98 ? 7.637 13.746 67.215 1.00 24.90 109 TRP L C 1
ATOM 676 O O . TRP A 1 98 ? 6.581 13.737 66.581 1.00 16.49 109 TRP L O 1
ATOM 687 N N . TYR A 1 99 ? 7.846 13.007 68.305 1.00 22.36 110 TYR L N 1
ATOM 688 C CA . TYR A 1 99 ? 6.815 12.113 68.829 1.00 24.77 110 TYR L CA 1
ATOM 689 C C . TYR A 1 99 ? 6.349 12.434 70.269 1.00 28.83 110 TYR L C 1
ATOM 690 O O . TYR A 1 99 ? 6.628 11.695 71.219 1.00 22.40 110 TYR L O 1
ATOM 699 N N . SER A 1 100 ? 5.640 13.550 70.407 1.00 24.56 111 SER L N 1
ATOM 700 C CA . SER A 1 100 ? 5.078 13.994 71.684 1.00 37.15 111 SER L CA 1
ATOM 701 C C . SER A 1 100 ? 6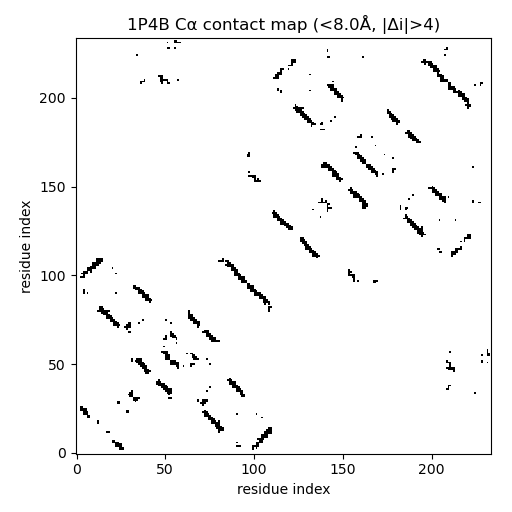.071 14.464 72.755 1.00 32.95 111 SER L C 1
ATOM 702 O O . SER A 1 100 ? 5.820 15.457 73.438 1.00 25.72 111 SER L O 1
ATOM 705 N N . ASN A 1 101 ? 7.190 13.770 72.917 1.00 26.45 135 ASN L N 1
ATOM 706 C CA . ASN A 1 101 ? 8.149 14.196 73.920 1.00 34.40 135 ASN L CA 1
ATOM 707 C C . ASN A 1 101 ? 9.588 13.880 73.528 1.00 36.27 135 ASN L C 1
ATOM 708 O O . ASN A 1 101 ? 10.472 13.823 74.392 1.00 30.73 135 ASN L O 1
ATOM 713 N N . HIS A 1 102 ? 9.820 13.668 72.231 1.00 31.78 136 HIS L N 1
ATOM 714 C CA . HIS A 1 102 ? 11.163 13.385 71.725 1.00 28.46 136 HIS L CA 1
ATOM 715 C C . HIS A 1 102 ? 11.281 13.344 70.194 1.00 23.57 136 HIS L C 1
ATOM 716 O O . HIS A 1 102 ? 10.298 13.132 69.477 1.00 24.22 136 HIS L O 1
ATOM 723 N N . TRP A 1 103 ? 12.507 13.556 69.715 1.00 23.53 137 TRP L N 1
ATOM 724 C CA . TRP A 1 103 ? 12.827 13.554 68.289 1.00 23.53 137 TRP L CA 1
ATOM 725 C C . TRP A 1 103 ? 13.504 12.258 67.867 1.00 30.85 137 TRP L C 1
ATOM 726 O O . TRP A 1 103 ? 14.232 11.648 68.652 1.00 27.82 137 TRP L O 1
ATOM 737 N N . VAL A 1 104 ? 13.274 11.856 66.617 1.00 29.19 138 VAL L N 1
ATOM 738 C CA . VAL A 1 104 ? 13.924 10.674 66.053 1.00 20.44 138 VAL L CA 1
ATOM 739 C C . VAL A 1 104 ? 14.482 11.046 64.676 1.00 25.69 138 VAL L C 1
ATOM 740 O O . VAL A 1 104 ? 13.746 11.501 63.792 1.00 23.03 138 VAL L O 1
ATOM 744 N N . PHE A 1 105 ? 15.785 10.865 64.503 1.00 23.72 139 PHE L N 1
ATOM 745 C CA . PHE A 1 105 ? 16.436 11.184 63.235 1.00 31.63 139 PHE L CA 1
ATOM 746 C C . PHE A 1 105 ? 16.432 10.028 62.236 1.00 30.45 139 PHE L C 1
ATOM 747 O O . PHE A 1 105 ? 16.602 8.869 62.612 1.00 26.22 139 PHE L O 1
ATOM 755 N N . GLY A 1 106 ? 16.237 10.348 60.960 1.00 32.05 140 GLY L N 1
ATOM 756 C CA . GLY A 1 106 ? 16.281 9.318 59.938 1.00 20.70 140 GLY L CA 1
ATOM 757 C C . GLY A 1 106 ? 17.748 9.003 59.688 1.00 17.38 140 GLY L C 1
ATOM 758 O O . GLY A 1 106 ? 18.628 9.738 60.146 1.00 16.39 140 GLY L O 1
ATOM 759 N N . GLY A 1 107 ? 18.027 7.926 58.962 1.00 20.10 141 GLY L N 1
ATOM 760 C CA . GLY A 1 107 ? 19.408 7.558 58.694 1.00 11.20 141 GLY L CA 1
ATOM 761 C C . GLY A 1 107 ? 20.184 8.459 57.733 1.00 18.34 141 GLY L C 1
ATOM 762 O O . GLY A 1 107 ? 21.389 8.286 57.562 1.00 17.78 141 GLY L O 1
ATOM 763 N N . GLY A 1 108 ? 19.518 9.412 57.094 1.00 11.55 142 GLY L N 1
ATOM 764 C CA . GLY A 1 108 ? 20.232 10.284 56.181 1.00 24.96 142 GLY L CA 1
ATOM 765 C C . GLY A 1 108 ? 20.197 9.810 54.737 1.00 28.76 142 GLY L C 1
ATOM 766 O O . GLY A 1 108 ? 20.121 8.610 54.464 1.00 22.64 142 GLY L O 1
ATOM 767 N N . THR A 1 109 ? 20.233 10.769 53.816 1.00 29.67 143 THR L N 1
ATOM 768 C CA . THR A 1 109 ? 20.219 10.494 52.377 1.00 24.29 143 THR L CA 1
ATOM 769 C C . THR A 1 109 ? 21.386 11.211 51.716 1.00 19.41 143 THR L C 1
ATOM 770 O O . THR A 1 109 ? 21.443 12.437 51.732 1.00 27.25 143 THR L O 1
ATOM 774 N N . LYS A 1 110 ? 22.321 10.465 51.139 1.00 18.17 144 LYS L N 1
ATOM 775 C CA . LYS A 1 110 ? 23.440 11.121 50.472 1.00 29.36 144 LYS L CA 1
ATOM 776 C C . LYS A 1 110 ? 22.993 11.563 49.082 1.00 29.84 144 LYS L C 1
ATOM 777 O O . LYS A 1 110 ? 22.549 10.754 48.271 1.00 21.05 144 LYS L O 1
ATOM 783 N N . LEU A 1 111 ? 23.104 12.858 48.828 1.00 30.65 145 LEU L N 1
ATOM 784 C CA . LEU A 1 111 ? 22.694 13.427 47.561 1.00 32.86 145 LEU L CA 1
ATOM 785 C C . LEU A 1 111 ? 23.881 13.792 46.693 1.00 41.87 145 LEU L C 1
ATOM 786 O O . LEU A 1 111 ? 24.762 14.538 47.125 1.00 32.38 145 LEU L O 1
ATOM 791 N N . THR A 1 112 ? 23.887 13.276 45.464 1.00 40.12 146 THR L N 1
ATOM 792 C CA . THR A 1 112 ? 24.953 13.566 44.512 1.00 40.47 146 THR L CA 1
ATOM 793 C C . THR A 1 112 ? 24.444 14.464 43.384 1.00 38.24 146 THR L C 1
ATOM 794 O O . THR A 1 112 ? 23.414 14.188 42.759 1.00 33.63 146 THR L O 1
ATOM 798 N N . VAL A 1 113 ? 25.168 15.547 43.135 1.00 38.30 147 VAL L N 1
ATOM 799 C CA . VAL A 1 113 ? 24.813 16.478 42.072 1.00 40.51 147 VAL L CA 1
ATOM 800 C C . VAL A 1 113 ? 25.892 16.364 41.001 1.00 48.87 147 VAL L C 1
ATOM 801 O O . VAL A 1 113 ? 26.931 17.019 41.090 1.00 48.35 147 VAL L O 1
ATOM 805 N N . LEU A 1 114 ? 25.655 15.511 40.005 1.00 48.30 148 LEU L N 1
ATOM 806 C CA . LEU A 1 114 ? 26.622 15.322 38.928 1.00 54.44 148 LEU L CA 1
ATOM 807 C C . LEU A 1 114 ? 26.831 16.599 38.129 1.00 53.62 148 LEU L C 1
ATOM 808 O O . LEU A 1 114 ? 25.858 17.064 37.500 1.00 56.02 148 LEU L O 1
ATOM 813 N N . ASP B 2 1 ? 20.788 37.174 63.055 1.00 74.21 1 ASP H N 1
ATOM 814 C CA . ASP B 2 1 ? 21.692 35.996 63.196 1.00 69.73 1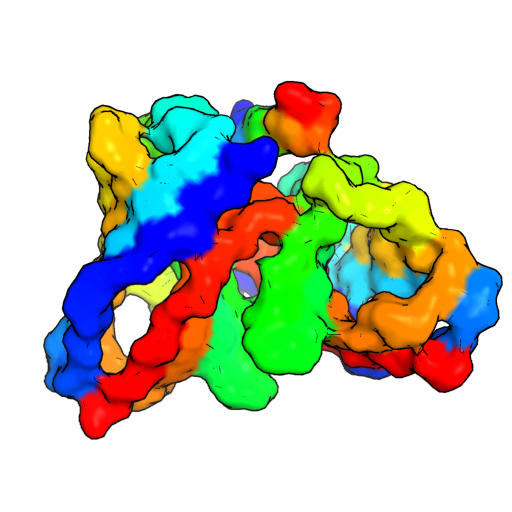 ASP H CA 1
ATOM 815 C C . ASP B 2 1 ? 21.892 35.567 64.655 1.00 66.97 1 ASP H C 1
ATOM 816 O O . ASP B 2 1 ? 22.030 36.401 65.552 1.00 64.13 1 ASP H O 1
ATOM 821 N N . VAL B 2 2 ? 21.899 34.256 64.877 1.00 58.20 2 VAL H N 1
ATOM 822 C CA . VAL B 2 2 ? 22.078 33.693 66.210 1.00 47.36 2 VAL H CA 1
ATOM 823 C C . VAL B 2 2 ? 23.312 32.796 66.207 1.00 46.05 2 VAL H C 1
ATOM 824 O O . VAL B 2 2 ? 23.593 32.130 65.214 1.00 53.91 2 VAL H O 1
ATOM 828 N N . GLN B 2 3 ? 24.056 32.788 67.308 1.00 44.59 3 GLN H N 1
ATOM 829 C CA . GLN B 2 3 ? 25.254 31.960 67.397 1.00 48.02 3 GLN H CA 1
ATOM 830 C C . GLN B 2 3 ? 25.246 31.097 68.654 1.00 45.42 3 GLN H C 1
ATOM 831 O O . GLN B 2 3 ? 24.706 31.494 69.687 1.00 38.80 3 GLN H O 1
ATOM 837 N N . LEU B 2 4 ? 25.847 29.916 68.552 1.00 42.30 4 LEU H N 1
ATOM 838 C CA . LEU B 2 4 ? 25.944 28.992 69.669 1.00 36.40 4 LEU H CA 1
ATOM 839 C C . LEU B 2 4 ? 27.405 28.584 69.792 1.00 34.94 4 LEU H C 1
ATOM 840 O O . LEU B 2 4 ? 27.999 28.077 68.843 1.00 43.88 4 LEU H O 1
ATOM 845 N N . GLN B 2 5 ? 27.980 28.824 70.965 1.00 38.38 5 GLN H N 1
ATOM 846 C CA . GLN B 2 5 ? 29.385 28.515 71.213 1.00 32.63 5 GLN H CA 1
ATOM 847 C C . GLN B 2 5 ? 29.535 27.449 72.298 1.00 35.41 5 GLN H C 1
ATOM 848 O O . GLN B 2 5 ? 29.087 27.633 73.430 1.00 32.12 5 GLN H O 1
ATOM 854 N N . GLN B 2 6 ? 30.171 26.335 71.951 1.00 22.65 6 GLN H N 1
ATOM 855 C CA . GLN B 2 6 ? 30.379 25.254 72.894 1.00 26.32 6 GLN H CA 1
ATOM 856 C C . GLN B 2 6 ? 31.739 25.366 73.556 1.00 34.82 6 GLN H C 1
ATOM 857 O O . GLN B 2 6 ? 32.716 25.798 72.947 1.00 45.34 6 GLN H O 1
ATOM 863 N N . SER B 2 7 ? 31.790 24.982 74.824 1.00 42.10 7 SER H N 1
ATOM 864 C CA . SER B 2 7 ? 33.021 25.027 75.601 1.00 49.12 7 SER H CA 1
ATOM 865 C C . SER B 2 7 ? 32.939 24.008 76.731 1.00 51.25 7 SER H C 1
ATOM 866 O O . SER B 2 7 ? 32.313 22.959 76.579 1.00 48.51 7 SER H O 1
ATOM 869 N N . GLY B 2 8 ? 33.563 24.310 77.862 1.00 62.63 9 GLY H N 1
ATOM 870 C CA . GLY B 2 8 ? 33.535 23.373 78.968 1.00 73.30 9 GLY H CA 1
ATOM 871 C C . GLY B 2 8 ? 34.630 22.340 78.794 1.00 76.55 9 GLY H C 1
ATOM 872 O O . GLY B 2 8 ? 34.966 21.983 77.666 1.00 78.93 9 GLY H O 1
ATOM 873 N N . PRO B 2 9 ? 35.194 21.823 79.895 1.00 80.19 10 PRO H N 1
ATOM 874 C CA . PRO B 2 9 ? 36.269 20.820 79.853 1.00 82.23 10 PRO H CA 1
ATOM 875 C C . PRO B 2 9 ? 36.012 19.553 79.028 1.00 80.81 10 PRO H C 1
ATOM 876 O O . PRO B 2 9 ? 36.941 18.973 78.457 1.00 79.01 10 PRO H O 1
ATOM 880 N N . GLY B 2 10 ? 34.754 19.133 78.976 1.00 79.54 11 GLY H N 1
ATOM 881 C CA . GLY B 2 10 ? 34.410 17.928 78.254 1.00 78.34 11 GLY H CA 1
ATOM 882 C C . GLY B 2 10 ? 34.793 16.700 79.066 1.00 78.63 11 GLY H C 1
ATOM 883 O O . GLY B 2 10 ? 33.939 15.870 79.388 1.00 78.74 11 GLY H O 1
ATOM 884 N N . LEU B 2 11 ? 36.084 16.606 79.401 1.00 77.49 12 LEU H N 1
ATOM 885 C CA . LEU B 2 11 ? 36.677 15.501 80.176 1.00 72.82 12 LEU H 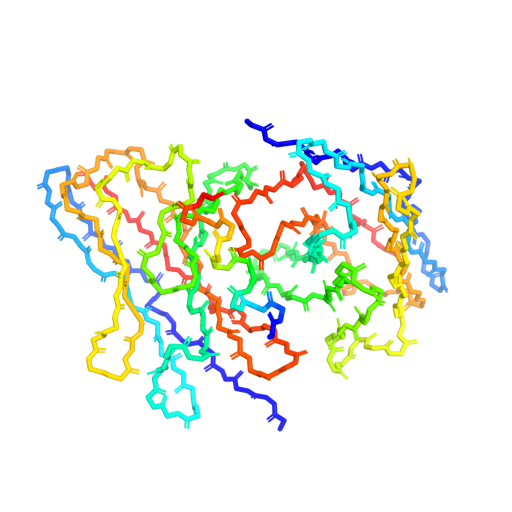CA 1
ATOM 886 C C . LEU B 2 11 ? 37.204 14.380 79.274 1.00 75.29 12 LEU H C 1
ATOM 887 O O . LEU B 2 11 ? 37.704 14.670 78.181 1.00 73.08 12 LEU H O 1
ATOM 892 N N . VAL B 2 12 ? 37.138 13.134 79.757 1.00 70.66 13 VAL H N 1
ATOM 893 C CA . VAL B 2 12 ? 37.539 11.914 79.026 1.00 64.72 13 VAL H CA 1
ATOM 894 C C . VAL B 2 12 ? 37.227 10.697 79.901 1.00 75.46 13 VAL H C 1
ATOM 895 O O . VAL B 2 12 ? 36.059 10.299 80.038 1.00 83.41 13 VAL H O 1
ATOM 899 N N . ALA B 2 13 ? 38.300 10.154 80.485 1.00 83.69 14 ALA H N 1
ATOM 900 C CA . ALA B 2 13 ? 38.330 9.007 81.391 1.00 80.08 14 ALA H CA 1
ATOM 901 C C . ALA B 2 13 ? 37.038 8.244 81.612 1.00 76.01 14 ALA H C 1
ATOM 902 O O . ALA B 2 13 ? 36.020 8.837 81.919 1.00 76.55 14 ALA H O 1
ATOM 904 N N . PRO B 2 14 ? 37.072 6.907 81.466 1.00 76.10 15 PRO H N 1
ATOM 905 C CA . PRO B 2 14 ? 35.894 6.041 81.657 1.00 76.62 15 PRO H CA 1
ATOM 906 C C . PRO B 2 14 ? 35.455 5.976 83.124 1.00 78.90 15 PRO H C 1
ATOM 907 O O . PRO B 2 14 ? 36.292 6.076 84.026 1.00 73.92 15 PRO H O 1
ATOM 911 N N . SER B 2 15 ? 34.154 5.777 83.344 1.00 76.77 16 SER H N 1
ATOM 912 C CA . SER B 2 15 ? 33.554 5.723 84.682 1.00 76.52 16 SER H CA 1
ATOM 913 C C . SER B 2 15 ? 33.193 7.160 85.080 1.00 75.22 16 SER H C 1
ATOM 914 O O . SER B 2 15 ? 32.228 7.391 85.818 1.00 80.02 16 SER H O 1
ATOM 917 N N . GLN B 2 16 ? 33.951 8.132 84.570 1.00 67.56 17 GLN H N 1
ATOM 918 C CA . GLN B 2 16 ? 33.668 9.545 84.849 1.00 52.21 17 GLN H CA 1
ATOM 919 C C . GLN B 2 16 ? 32.681 10.106 83.820 1.00 50.90 17 GLN H C 1
ATOM 920 O O . GLN B 2 16 ? 31.997 9.359 83.113 1.00 34.05 17 GLN H O 1
ATOM 926 N N . SER B 2 17 ? 32.611 11.426 83.709 1.00 45.34 18 SER H N 1
ATOM 927 C CA . SER B 2 17 ? 31.660 12.004 82.761 1.00 47.39 18 SER H CA 1
ATOM 928 C C . SER B 2 17 ? 32.092 13.118 81.808 1.00 41.18 18 SER H C 1
ATOM 929 O O . SER B 2 17 ? 33.240 13.552 81.782 1.00 30.57 18 SER H O 1
ATOM 932 N N . LEU B 2 18 ? 31.118 13.572 81.026 1.00 30.44 19 LEU H N 1
ATOM 933 C CA . LEU B 2 18 ? 31.298 14.655 80.072 1.00 22.90 19 LEU H CA 1
ATOM 934 C C . LEU B 2 18 ? 30.523 15.885 80.546 1.00 9.85 19 LEU H C 1
ATOM 935 O O . LEU B 2 18 ? 29.411 15.779 81.069 1.00 23.31 19 LEU H O 1
ATOM 940 N N . SER B 2 19 ? 31.109 17.060 80.362 1.00 21.39 20 SER H N 1
ATOM 941 C CA . SER B 2 19 ? 30.445 18.291 80.749 1.00 28.76 20 SER H CA 1
ATOM 942 C C . SER B 2 19 ? 30.648 19.336 79.655 1.00 25.63 20 SER H C 1
ATOM 943 O O . SER B 2 19 ? 31.779 19.691 79.330 1.00 25.39 20 SER H O 1
ATOM 946 N N . ILE B 2 20 ? 29.550 19.823 79.086 1.00 26.96 21 ILE H N 1
ATOM 947 C CA . ILE B 2 20 ? 29.626 20.811 78.006 1.00 24.24 21 ILE H CA 1
ATOM 948 C C . ILE B 2 20 ? 28.723 22.013 78.251 1.00 15.18 21 ILE H C 1
ATOM 949 O O . ILE B 2 20 ? 27.582 21.866 78.693 1.00 22.54 21 ILE H O 1
ATOM 954 N N . THR B 2 21 ? 29.235 23.196 77.928 1.00 19.48 22 THR H N 1
ATOM 955 C CA . THR B 2 21 ? 28.489 24.436 78.089 1.00 24.00 22 THR H CA 1
ATOM 956 C C . THR B 2 21 ? 28.227 25.083 76.729 1.00 31.75 22 THR H C 1
ATOM 957 O O . THR B 2 21 ? 29.134 25.240 75.908 1.00 28.67 22 THR H O 1
ATOM 961 N N . CYS B 2 22 ? 26.982 25.472 76.500 1.00 30.53 23 CYS H N 1
ATOM 962 C CA . CYS B 2 22 ? 26.609 26.103 75.250 1.00 26.71 23 CYS H CA 1
ATOM 963 C C . CYS B 2 22 ? 26.066 27.506 75.505 1.00 22.76 23 CYS H C 1
ATOM 964 O O . CYS B 2 22 ? 25.014 27.668 76.117 1.00 22.61 23 CYS H O 1
ATOM 967 N N . THR B 2 23 ? 26.784 28.517 75.031 1.00 21.14 24 THR H N 1
ATOM 968 C CA . THR B 2 23 ? 26.367 29.908 75.190 1.00 21.72 24 THR H CA 1
ATOM 969 C C . THR B 2 23 ? 25.636 30.380 73.930 1.00 31.51 24 THR H C 1
ATOM 970 O O . THR B 2 23 ? 26.196 30.323 72.836 1.00 40.99 24 THR H O 1
ATOM 974 N N . VAL B 2 24 ? 24.396 30.843 74.072 1.00 28.60 25 VAL H N 1
ATOM 975 C CA . VAL B 2 24 ? 23.638 31.316 72.916 1.00 24.95 25 VAL H CA 1
ATOM 976 C C . VAL B 2 24 ? 23.608 32.837 72.815 1.00 31.64 25 VAL H C 1
ATOM 977 O O . VAL B 2 24 ? 23.824 33.544 73.799 1.00 35.76 25 VAL H O 1
ATOM 981 N N . SER B 2 25 ? 23.343 33.323 71.606 1.00 34.95 26 SER H N 1
ATOM 982 C CA . SER B 2 25 ? 23.273 34.748 71.311 1.00 31.61 26 SER H CA 1
ATOM 983 C C . SER B 2 25 ? 22.176 34.935 70.273 1.00 37.32 26 SER H C 1
ATOM 984 O O . SER B 2 25 ? 21.969 34.067 69.418 1.00 31.25 26 SER H O 1
ATOM 987 N N . GLY B 2 26 ? 21.473 36.060 70.344 1.00 34.13 27 GLY H N 1
ATOM 988 C CA . GLY B 2 26 ? 20.411 36.311 69.387 1.00 32.90 27 GLY H CA 1
ATOM 989 C C . GLY B 2 26 ? 19.019 35.982 69.898 1.00 43.26 27 GLY H C 1
ATOM 990 O O . GLY B 2 26 ? 18.030 36.251 69.209 1.00 40.49 27 GLY H O 1
ATOM 991 N N . PHE B 2 27 ? 18.934 35.391 71.091 1.00 31.25 29 PHE H N 1
ATOM 992 C CA . PHE B 2 27 ? 17.644 35.053 71.681 1.00 21.41 29 PHE H CA 1
ATOM 993 C C . PHE B 2 27 ? 17.782 34.597 73.142 1.00 27.86 29 PHE H C 1
ATOM 994 O O . PHE B 2 27 ? 18.848 34.146 73.563 1.00 20.66 29 PHE H O 1
ATOM 1002 N N . SER B 2 28 ? 16.702 34.712 73.912 1.00 27.50 30 SER H N 1
ATOM 1003 C CA . SER B 2 28 ? 16.748 34.330 75.318 1.00 38.99 30 SER H CA 1
ATOM 1004 C C . SER B 2 28 ? 16.217 32.931 75.587 1.00 32.93 30 SER H C 1
ATOM 1005 O O . SER B 2 28 ? 15.234 32.486 74.987 1.00 31.45 30 SER H O 1
ATOM 1008 N N . LEU B 2 29 ? 16.885 32.255 76.512 1.00 34.72 31 LEU H N 1
ATOM 1009 C CA . LEU B 2 29 ? 16.536 30.905 76.922 1.00 33.14 31 LEU H CA 1
ATOM 1010 C C . LEU B 2 29 ? 15.156 30.859 77.568 1.00 26.75 31 LEU H C 1
ATOM 1011 O O . LEU B 2 29 ? 14.580 29.786 77.724 1.00 31.05 31 LEU H O 1
ATOM 1016 N N . THR B 2 30 ? 14.627 32.020 77.944 1.00 22.08 32 THR H N 1
ATOM 1017 C CA . THR B 2 30 ? 13.315 32.071 78.578 1.00 35.03 32 THR H CA 1
ATOM 1018 C C . THR B 2 30 ? 12.210 31.827 77.562 1.00 35.37 32 THR H C 1
ATOM 1019 O O . THR B 2 30 ? 11.146 31.309 77.901 1.00 37.95 32 THR H O 1
ATOM 1023 N N . ASP B 2 31 ? 12.475 32.198 76.313 1.00 39.86 33 ASP H N 1
ATOM 1024 C CA . ASP B 2 31 ? 11.502 32.035 75.230 1.00 37.86 33 ASP H CA 1
ATOM 1025 C C . ASP B 2 31 ? 11.541 30.701 74.489 1.00 25.56 33 ASP H C 1
ATOM 1026 O O . ASP B 2 31 ? 10.502 30.085 74.271 1.00 26.42 33 ASP H O 1
ATOM 1031 N N . TYR B 2 32 ? 12.737 30.257 74.108 1.00 20.52 39 TYR H N 1
ATOM 1032 C CA . TYR B 2 32 ? 12.874 29.035 73.320 1.00 25.19 39 TYR H CA 1
ATOM 1033 C C . TYR B 2 32 ? 13.800 27.958 73.865 1.00 28.35 39 TYR H C 1
ATOM 1034 O O . TYR B 2 32 ? 14.687 28.221 74.685 1.00 21.29 39 TYR H O 1
ATOM 1043 N N . GLY B 2 33 ? 13.598 26.744 73.359 1.00 22.76 40 GLY H N 1
ATOM 1044 C CA . GLY B 2 33 ? 14.377 25.603 73.802 1.00 24.97 40 GLY H CA 1
ATOM 1045 C C . GLY B 2 33 ? 15.648 25.285 73.045 1.00 30.96 40 GLY H C 1
ATOM 1046 O O . GLY B 2 33 ? 15.833 25.697 71.899 1.00 35.94 40 GLY H O 1
ATOM 1047 N N . VAL B 2 34 ? 16.528 24.540 73.705 1.00 19.49 41 VAL H N 1
ATOM 1048 C CA . VAL B 2 34 ? 17.793 24.128 73.123 1.00 17.41 41 VAL H CA 1
ATOM 1049 C C . VAL B 2 34 ? 17.930 22.605 73.159 1.00 23.69 41 VAL H C 1
ATOM 1050 O O . VAL B 2 34 ? 17.618 21.973 74.165 1.00 24.93 41 VAL H O 1
ATOM 1054 N N . ASN B 2 35 ? 18.375 22.027 72.044 1.00 21.41 42 ASN H N 1
ATOM 1055 C CA . ASN B 2 35 ? 18.558 20.581 71.915 1.00 21.18 42 ASN H CA 1
ATOM 1056 C C . ASN B 2 35 ? 20.019 20.182 72.061 1.00 14.88 42 ASN H C 1
ATOM 1057 O O . ASN B 2 35 ? 20.920 21.013 71.997 1.00 22.50 42 ASN H O 1
ATOM 1062 N N . TRP B 2 36 ? 20.243 18.896 72.283 1.00 19.59 43 TRP H N 1
ATOM 1063 C CA . TRP B 2 36 ? 21.586 18.360 72.362 1.00 17.82 43 TRP H CA 1
ATOM 1064 C C . TRP B 2 36 ? 21.549 17.146 71.453 1.00 21.89 43 TRP H C 1
ATOM 1065 O O . TRP B 2 36 ? 20.581 16.383 71.463 1.00 22.14 43 TRP H O 1
ATOM 1076 N N . VAL B 2 37 ? 22.597 16.986 70.656 1.00 21.28 44 VAL H N 1
ATOM 1077 C CA . VAL B 2 37 ? 22.690 15.890 69.702 1.00 24.39 44 VAL H CA 1
ATOM 1078 C C . VAL B 2 37 ? 24.138 15.432 69.567 1.00 28.68 44 VAL H C 1
ATOM 1079 O O . VAL B 2 37 ? 25.069 16.213 69.794 1.00 28.82 44 VAL H O 1
ATOM 1083 N N . ARG B 2 38 ? 24.327 14.165 69.211 1.00 21.52 45 ARG H N 1
ATOM 1084 C CA . ARG B 2 38 ? 25.675 13.650 69.027 1.00 29.41 45 ARG H CA 1
ATOM 1085 C C . ARG B 2 38 ? 25.705 12.726 67.823 1.00 32.68 45 ARG H C 1
ATOM 1086 O O . ARG B 2 38 ? 24.691 12.124 67.464 1.00 24.96 45 ARG H O 1
ATOM 1094 N N . GLN B 2 39 ? 26.881 12.619 67.211 1.00 32.49 46 GLN H N 1
ATOM 1095 C CA . GLN B 2 39 ? 27.088 11.765 66.043 1.00 27.42 46 GLN H CA 1
ATOM 1096 C C . GLN B 2 39 ? 28.401 11.008 66.182 1.00 25.03 46 GLN H C 1
ATOM 1097 O O . GLN B 2 39 ? 29.459 11.621 66.297 1.00 31.90 46 GLN H O 1
ATOM 1103 N N . SER B 2 40 ? 28.330 9.680 66.183 1.00 34.53 47 SER H N 1
ATOM 1104 C CA . SER B 2 40 ? 29.540 8.874 66.288 1.00 43.96 47 SER H CA 1
ATOM 1105 C C . SER B 2 40 ? 29.936 8.434 64.867 1.00 50.38 47 SER H C 1
ATOM 1106 O O . SER B 2 40 ? 29.079 8.095 64.049 1.00 44.12 47 SER H O 1
ATOM 1109 N N . PRO B 2 41 ? 31.248 8.436 64.561 1.00 58.15 48 PRO H N 1
ATOM 1110 C CA . PRO B 2 41 ? 31.838 8.059 63.266 1.00 63.93 48 PRO H CA 1
ATOM 1111 C C . PRO B 2 41 ? 31.100 6.935 62.536 1.00 66.88 48 PRO H C 1
ATOM 1112 O O . PRO B 2 41 ? 30.854 5.868 63.109 1.00 68.72 48 PRO H O 1
ATOM 1116 N N . GLY B 2 42 ? 30.771 7.165 61.269 1.00 68.49 49 GLY H N 1
ATOM 1117 C CA . GLY B 2 42 ? 30.089 6.148 60.488 1.00 72.79 49 GLY H CA 1
ATOM 1118 C C . GLY B 2 42 ? 28.631 5.946 60.845 1.00 74.55 49 GLY H C 1
ATOM 1119 O O . GLY B 2 42 ? 27.858 5.409 60.043 1.00 79.03 49 GLY H O 1
ATOM 1120 N N . LYS B 2 43 ? 28.246 6.379 62.041 1.00 70.91 50 LYS H N 1
ATOM 1121 C CA . LYS B 2 43 ? 26.864 6.234 62.472 1.00 66.02 50 LYS H CA 1
ATOM 1122 C C . LYS B 2 43 ? 26.080 7.520 62.310 1.00 64.90 50 LYS H C 1
ATOM 1123 O O . LYS B 2 43 ? 26.653 8.604 62.147 1.00 64.22 50 LYS H O 1
ATOM 1129 N N . GLY B 2 44 ? 24.760 7.383 62.341 1.00 65.25 51 GLY H N 1
ATOM 1130 C CA . GLY B 2 44 ? 23.893 8.533 62.194 1.00 57.48 51 GLY H CA 1
ATOM 1131 C C . GLY B 2 44 ? 23.808 9.397 63.436 1.00 53.75 51 GLY H C 1
ATOM 1132 O O . GLY B 2 44 ? 24.480 9.141 64.439 1.00 36.49 51 GLY H O 1
ATOM 1133 N N . LEU B 2 45 ? 22.963 10.420 63.356 1.00 49.86 52 LEU H N 1
ATOM 1134 C CA . LEU B 2 45 ? 22.739 11.358 64.442 1.00 44.70 52 LEU H CA 1
ATOM 1135 C C . LEU B 2 45 ? 21.730 10.789 65.398 1.00 46.18 52 LEU H C 1
ATOM 1136 O O . LEU B 2 45 ? 20.863 10.003 65.000 1.00 44.64 52 LEU H O 1
ATOM 1141 N N . GLU B 2 46 ? 21.856 11.173 66.662 1.00 39.70 53 GLU H N 1
ATOM 1142 C CA . GLU B 2 46 ? 20.895 10.728 67.652 1.00 39.78 53 GLU H CA 1
ATOM 1143 C C . GLU B 2 46 ? 20.598 11.833 68.651 1.00 23.50 53 GLU H C 1
ATOM 1144 O O . GLU B 2 46 ? 21.483 12.445 69.240 1.00 28.03 53 GLU H O 1
ATOM 1150 N N . TRP B 2 47 ? 19.319 12.112 68.794 1.00 16.11 54 TRP H N 1
ATOM 1151 C CA . TRP B 2 47 ? 18.854 13.131 69.701 1.00 25.50 54 TRP H CA 1
ATOM 1152 C C . TRP B 2 47 ? 19.097 12.694 71.151 1.00 23.13 54 TRP H C 1
ATOM 1153 O O . TRP B 2 47 ? 18.781 11.563 71.524 1.00 14.15 54 TRP H O 1
ATOM 1164 N N . LEU B 2 48 ? 19.674 13.584 71.954 1.00 28.25 55 LEU H N 1
ATOM 1165 C CA . LEU B 2 48 ? 19.943 13.280 73.360 1.00 21.98 55 LEU H CA 1
ATOM 1166 C C . LEU B 2 48 ? 18.900 13.942 74.265 1.00 23.81 55 LEU H C 1
ATOM 1167 O O . LEU B 2 48 ? 18.357 13.312 75.185 1.00 32.37 55 LEU H O 1
ATOM 1172 N N . GLY B 2 49 ? 18.615 15.212 73.999 1.00 25.01 56 GLY H N 1
ATOM 1173 C CA . GLY B 2 49 ? 17.633 15.915 74.796 1.00 18.35 56 GLY H CA 1
ATOM 1174 C C . GLY B 2 49 ? 17.426 17.376 74.461 1.00 21.03 56 GLY H C 1
ATOM 1175 O O . GLY B 2 49 ? 18.185 17.987 73.707 1.00 22.15 56 GLY H O 1
ATOM 1176 N N . VAL B 2 50 ? 16.369 17.926 75.049 1.00 23.90 57 VAL H N 1
ATOM 1177 C CA . VAL B 2 50 ? 16.003 19.319 74.869 1.00 23.97 57 VAL H CA 1
ATOM 1178 C C . VAL B 2 50 ? 15.514 19.965 76.174 1.00 22.99 57 VAL H C 1
ATOM 1179 O O . VAL B 2 50 ? 14.870 19.327 77.006 1.00 21.94 57 VAL H O 1
ATOM 1183 N N . ILE B 2 51 ? 15.822 21.242 76.342 1.00 20.95 58 ILE H N 1
ATOM 1184 C CA . ILE B 2 51 ? 15.374 21.966 77.510 1.00 15.22 58 ILE H CA 1
ATOM 1185 C C . ILE B 2 51 ? 14.619 23.199 77.013 1.00 14.36 58 ILE H C 1
ATOM 1186 O O . ILE B 2 51 ? 15.190 24.088 76.393 1.00 13.72 58 ILE H O 1
ATOM 1191 N N . TRP B 2 52 ? 13.318 23.225 77.274 1.00 7.46 59 TRP H N 1
ATOM 1192 C CA . TRP B 2 52 ? 12.464 24.316 76.842 1.00 12.44 59 TRP H CA 1
ATOM 1193 C C . TRP B 2 52 ? 12.644 25.598 77.645 1.00 22.56 59 TRP H C 1
ATOM 1194 O O . TRP B 2 52 ? 13.353 25.621 78.652 1.00 21.02 59 TRP H O 1
ATOM 1205 N N . GLY B 2 53 ? 12.004 26.663 77.171 1.00 23.70 60 GLY H N 1
ATOM 1206 C CA . GLY B 2 53 ? 12.088 27.955 77.824 1.00 27.48 60 GLY H CA 1
ATOM 1207 C C . GLY B 2 53 ? 11.642 27.914 79.272 1.00 28.93 60 GLY H C 1
ATOM 1208 O O . GLY B 2 53 ? 12.357 28.389 80.148 1.00 19.96 60 GLY H O 1
ATOM 1209 N N . ASP B 2 54 ? 10.468 27.335 79.517 1.00 29.94 65 ASP H N 1
ATOM 1210 C CA . ASP B 2 54 ? 9.905 27.222 80.861 1.00 24.42 65 ASP H CA 1
ATOM 1211 C C . ASP B 2 54 ? 10.629 26.219 81.775 1.00 23.00 65 ASP H C 1
ATOM 1212 O O . ASP B 2 54 ? 10.127 25.856 82.836 1.00 35.94 65 ASP H O 1
ATOM 1217 N N . GLY B 2 55 ? 11.811 25.777 81.371 1.00 22.78 66 GLY H N 1
ATOM 1218 C CA . GLY B 2 55 ? 12.551 24.842 82.195 1.00 13.81 66 GLY H CA 1
ATOM 1219 C C . GLY B 2 55 ? 12.244 23.363 82.031 1.00 13.15 66 GLY H C 1
ATOM 1220 O O . GLY B 2 55 ? 13.042 22.532 82.459 1.00 28.93 66 GLY H O 1
ATOM 1221 N N . ILE B 2 56 ? 11.105 23.010 81.443 1.00 20.61 67 ILE H N 1
ATOM 1222 C CA . ILE B 2 56 ? 10.781 21.592 81.260 1.00 23.26 67 ILE H CA 1
ATOM 1223 C C . ILE B 2 56 ? 11.813 20.889 80.383 1.00 26.34 67 ILE H C 1
ATOM 1224 O O . ILE B 2 56 ? 12.322 21.455 79.414 1.00 30.43 67 ILE H O 1
ATOM 1229 N N . THR B 2 57 ? 12.109 19.642 80.721 1.00 32.05 68 THR H N 1
ATOM 1230 C CA . THR B 2 57 ? 13.106 18.882 79.994 1.00 27.72 68 THR H CA 1
ATOM 1231 C C . THR B 2 57 ? 12.582 17.571 79.438 1.00 32.81 68 THR H C 1
ATOM 1232 O O . THR B 2 57 ? 11.735 16.913 80.041 1.00 34.61 68 THR H O 1
ATOM 1236 N N . ASP B 2 58 ? 13.087 17.209 78.266 1.00 29.65 69 ASP H N 1
ATOM 1237 C CA . ASP B 2 58 ? 12.697 15.972 77.612 1.00 27.58 69 ASP H CA 1
ATOM 1238 C C . ASP B 2 58 ? 13.984 15.254 77.261 1.00 29.81 69 ASP H C 1
ATOM 1239 O O . ASP B 2 58 ? 14.897 15.852 76.697 1.00 37.57 69 ASP H O 1
ATOM 1244 N N . TYR B 2 59 ? 14.053 13.972 77.599 1.00 22.98 70 TYR H N 1
ATOM 1245 C CA . TYR B 2 59 ? 15.251 13.179 77.360 1.00 26.70 70 TYR H CA 1
ATOM 1246 C C . TYR B 2 59 ? 15.060 11.983 76.436 1.00 25.20 70 TYR H C 1
ATOM 1247 O O . TYR B 2 59 ? 13.942 11.511 76.207 1.00 25.35 70 TYR H O 1
ATOM 1256 N N . ASN B 2 60 ? 16.185 11.493 75.928 1.00 23.99 71 ASN H N 1
ATOM 1257 C CA . ASN B 2 60 ? 16.216 10.309 75.090 1.00 32.02 71 ASN H CA 1
ATOM 1258 C C . ASN B 2 60 ? 15.919 9.169 76.088 1.00 31.20 71 ASN H C 1
ATOM 1259 O O . ASN B 2 60 ? 16.684 8.917 77.020 1.00 37.31 71 ASN H O 1
ATOM 1264 N N . SER B 2 61 ? 14.797 8.496 75.882 1.00 32.34 72 SER H N 1
ATOM 1265 C CA . SER B 2 61 ? 14.336 7.425 76.759 1.00 46.84 72 SER H CA 1
ATOM 1266 C C . SER B 2 61 ? 15.332 6.350 77.190 1.00 43.96 72 SER H C 1
ATOM 1267 O O . SER B 2 61 ? 15.121 5.686 78.206 1.00 44.95 72 SER H O 1
ATOM 1270 N N . ALA B 2 62 ? 16.410 6.173 76.436 1.00 37.23 73 ALA H N 1
ATOM 1271 C CA . ALA B 2 62 ? 17.381 5.139 76.764 1.00 31.64 73 ALA H CA 1
ATOM 1272 C C . ALA B 2 62 ? 18.651 5.668 77.401 1.00 31.25 73 ALA H C 1
ATOM 1273 O O . ALA B 2 62 ? 19.497 4.891 77.844 1.00 31.60 73 ALA H O 1
ATOM 1275 N N . LEU B 2 63 ? 18.792 6.986 77.447 1.00 22.28 74 LEU H N 1
ATOM 1276 C CA . LEU B 2 63 ? 19.981 7.589 78.038 1.00 24.49 74 LEU H CA 1
ATOM 1277 C C . LEU B 2 63 ? 19.599 8.449 79.246 1.00 22.61 74 LEU H C 1
ATOM 1278 O O . LEU B 2 63 ? 20.454 8.945 79.970 1.00 20.64 74 LEU H O 1
ATOM 1283 N N . LYS B 2 64 ? 18.297 8.613 79.430 1.00 11.21 75 LYS H N 1
ATOM 1284 C CA . LYS B 2 64 ? 17.695 9.405 80.499 1.00 25.84 75 LYS H CA 1
ATOM 1285 C C . LYS B 2 64 ? 18.412 9.372 81.862 1.00 29.47 75 LYS H C 1
ATOM 1286 O O . LYS B 2 64 ? 18.742 10.409 82.434 1.00 26.32 75 LYS H O 1
ATOM 1292 N N . SER B 2 65 ? 18.663 8.175 82.371 1.00 20.16 76 SER H N 1
ATOM 1293 C CA . SER B 2 65 ? 19.304 8.016 83.668 1.00 29.69 76 SER H CA 1
ATOM 1294 C C . SER B 2 65 ? 20.735 8.525 83.801 1.00 33.89 76 SER H C 1
ATOM 1295 O O . SER B 2 65 ? 21.192 8.787 84.912 1.00 30.81 76 SER H O 1
ATOM 1298 N N . ARG B 2 66 ? 21.438 8.679 82.683 1.00 28.38 77 ARG H N 1
ATOM 1299 C CA . ARG B 2 66 ? 22.837 9.108 82.726 1.00 20.83 77 ARG H CA 1
ATOM 1300 C C . ARG B 2 66 ? 23.119 10.544 82.322 1.00 13.86 77 ARG H C 1
ATOM 1301 O O . ARG B 2 66 ? 24.279 10.975 82.324 1.00 20.11 77 ARG H O 1
ATOM 1309 N N . LEU B 2 67 ? 22.090 11.301 81.972 1.00 17.84 78 LEU H N 1
ATOM 1310 C CA . LEU B 2 67 ? 22.352 12.681 81.583 1.00 28.21 78 LEU H CA 1
ATOM 1311 C C . LEU B 2 67 ? 21.501 13.734 82.283 1.00 25.06 78 LEU H C 1
ATOM 1312 O O . LEU B 2 67 ? 20.406 13.467 82.777 1.00 18.82 78 LEU H O 1
ATOM 1317 N N . SER B 2 68 ? 22.034 14.942 82.335 1.00 21.54 79 SER H N 1
ATOM 1318 C CA . SER B 2 68 ? 21.329 16.038 82.970 1.00 31.27 79 SER H CA 1
ATOM 1319 C C . SER B 2 68 ? 21.538 17.279 82.137 1.00 18.14 79 SER H C 1
ATOM 1320 O O . SER B 2 68 ? 22.666 17.599 81.771 1.00 25.26 79 SER H O 1
ATOM 1323 N N . VAL B 2 69 ? 20.449 17.972 81.836 1.00 24.33 80 VAL H N 1
ATOM 1324 C CA . VAL B 2 69 ? 20.525 19.205 81.072 1.00 29.88 80 VAL H CA 1
ATOM 1325 C C . VAL B 2 69 ? 19.927 20.353 81.893 1.00 23.66 80 VAL H C 1
ATOM 1326 O O . VAL B 2 69 ? 18.755 20.337 82.257 1.00 24.61 80 VAL H O 1
ATOM 1330 N N . THR B 2 70 ? 20.743 21.354 82.191 1.00 19.99 81 THR H N 1
ATOM 1331 C CA . THR B 2 70 ? 20.277 22.489 82.983 1.00 22.50 81 THR H CA 1
ATOM 1332 C C . THR B 2 70 ? 20.668 23.792 82.289 1.00 28.66 81 THR H C 1
ATOM 1333 O O . THR B 2 70 ? 21.458 23.788 81.345 1.00 27.76 81 THR H O 1
ATOM 1337 N N . LYS B 2 71 ? 20.117 24.909 82.747 1.00 17.26 82 LYS H N 1
ATOM 1338 C CA . LYS B 2 71 ? 20.444 26.191 82.133 1.00 28.61 82 LYS H CA 1
ATOM 1339 C C . LYS B 2 71 ? 20.320 27.398 83.048 1.00 27.36 82 LYS H C 1
ATOM 1340 O O . LYS B 2 71 ? 19.512 27.413 83.975 1.00 31.53 82 LYS H O 1
ATOM 1346 N N . ASP B 2 72 ? 21.111 28.423 82.745 1.00 26.37 83 ASP H N 1
ATOM 1347 C CA . ASP B 2 72 ? 21.075 29.678 83.479 1.00 17.06 83 ASP H CA 1
ATOM 1348 C C . ASP B 2 72 ? 20.517 30.730 82.519 1.00 23.21 83 ASP H C 1
ATOM 1349 O O . ASP B 2 72 ? 21.227 31.264 81.675 1.00 23.13 83 ASP H O 1
ATOM 1354 N N . ASN B 2 73 ? 19.234 31.023 82.652 1.00 28.25 84 ASN H N 1
ATOM 1355 C CA . ASN B 2 73 ? 18.578 31.996 81.791 1.00 35.23 84 ASN H CA 1
ATOM 1356 C C . ASN B 2 73 ? 19.243 33.368 81.698 1.00 40.96 84 ASN H C 1
ATOM 1357 O O . ASN B 2 73 ? 19.235 33.991 80.632 1.00 36.88 84 ASN H O 1
ATOM 1362 N N . SER B 2 74 ? 19.821 33.832 82.802 1.00 34.27 85 SER H N 1
ATOM 1363 C CA . SER B 2 74 ? 20.463 35.145 82.833 1.00 31.89 85 SER H CA 1
ATOM 1364 C C . SER B 2 74 ? 21.810 35.187 82.130 1.00 28.30 85 SER H C 1
ATOM 1365 O O . SER B 2 74 ? 22.210 36.222 81.614 1.00 29.77 85 SER H O 1
ATOM 1368 N N . LYS B 2 75 ? 22.517 34.069 82.120 1.00 25.26 86 LYS H N 1
ATOM 1369 C CA . LYS B 2 75 ? 23.817 34.044 81.479 1.00 33.76 86 LYS H CA 1
ATOM 1370 C C . LYS B 2 75 ? 23.732 33.466 80.076 1.00 27.89 86 LYS H C 1
ATOM 1371 O O . LYS B 2 75 ? 24.745 33.327 79.396 1.00 29.45 86 LYS H O 1
ATOM 1377 N N . SER B 2 76 ? 22.512 33.162 79.646 1.00 29.06 87 SER H N 1
ATOM 1378 C CA . SER B 2 76 ? 22.277 32.571 78.341 1.00 32.49 87 SER H CA 1
ATOM 1379 C C . SER B 2 76 ? 23.180 31.358 78.138 1.00 34.29 87 SER H C 1
ATOM 1380 O O . SER B 2 76 ? 23.947 31.284 77.172 1.00 24.94 87 SER H O 1
ATOM 1383 N N . GLN B 2 77 ? 23.092 30.413 79.068 1.00 20.74 88 GLN H N 1
ATOM 1384 C CA . GLN B 2 77 ? 23.895 29.203 78.999 1.00 19.59 88 GLN H CA 1
ATOM 1385 C C . GLN B 2 77 ? 23.044 27.978 79.193 1.00 21.99 88 GLN H C 1
ATOM 1386 O O . GLN B 2 77 ? 22.001 28.036 79.836 1.00 35.52 88 GLN H O 1
ATOM 1392 N N . VAL B 2 78 ? 23.502 26.866 78.635 1.00 22.24 89 VAL H N 1
ATOM 1393 C CA . VAL B 2 78 ? 22.815 25.594 78.767 1.00 24.36 89 VAL H CA 1
ATOM 1394 C C . VAL B 2 78 ? 23.924 24.588 79.013 1.00 24.32 89 VAL H C 1
ATOM 1395 O O . VAL B 2 78 ? 24.945 24.594 78.319 1.00 21.78 89 VAL H O 1
ATOM 1399 N N . PHE B 2 79 ? 23.738 23.738 80.014 1.00 26.18 90 PHE H N 1
ATOM 1400 C CA . PHE B 2 79 ? 24.764 22.765 80.343 1.00 26.42 90 PHE H CA 1
ATOM 1401 C C . PHE B 2 79 ? 24.311 21.337 80.108 1.00 27.78 90 PHE H C 1
ATOM 1402 O O . PHE B 2 79 ? 23.161 20.983 80.350 1.00 30.22 90 PHE H O 1
ATOM 1410 N N . LEU B 2 80 ? 25.235 20.520 79.625 1.00 31.72 91 LEU H N 1
ATOM 1411 C CA . LEU B 2 80 ? 24.962 19.119 79.374 1.00 30.03 91 LEU H CA 1
ATOM 1412 C C . LEU B 2 80 ? 25.961 18.308 80.158 1.00 21.26 91 LEU H C 1
ATOM 1413 O O . LEU B 2 80 ? 27.166 18.548 80.092 1.00 11.09 91 LEU H O 1
ATOM 1418 N N . LYS B 2 81 ? 25.446 17.347 80.907 1.00 21.62 92 LYS H N 1
ATOM 1419 C CA . LYS B 2 81 ? 26.290 16.467 81.689 1.00 28.02 92 LYS H CA 1
ATOM 1420 C C . LYS B 2 81 ? 25.829 15.053 81.369 1.00 17.91 92 LYS H C 1
ATOM 1421 O O . LYS B 2 81 ? 24.631 14.768 81.356 1.00 17.42 92 LYS H O 1
ATOM 1427 N N . MET B 2 82 ? 26.775 14.184 81.044 1.00 19.92 93 MET H N 1
ATOM 1428 C CA . MET B 2 82 ? 26.452 12.794 80.757 1.00 29.43 93 MET H CA 1
ATOM 1429 C C . MET B 2 82 ? 27.442 12.020 81.614 1.00 21.76 93 MET H C 1
ATOM 1430 O O . MET B 2 82 ? 28.637 12.315 81.604 1.00 23.36 93 MET H O 1
ATOM 1435 N N . ASN B 2 83 ? 26.951 11.049 82.374 1.00 19.62 94 ASN H N 1
ATOM 1436 C CA . ASN B 2 83 ? 27.834 10.291 83.259 1.00 25.03 94 ASN H CA 1
ATOM 1437 C C . ASN B 2 83 ? 27.980 8.825 82.904 1.00 28.81 94 ASN H C 1
ATOM 1438 O O . ASN B 2 83 ? 27.324 8.324 81.985 1.00 26.71 94 ASN H O 1
ATOM 1443 N N . SER B 2 84 ? 28.840 8.137 83.653 1.00 27.74 95 SER H N 1
ATOM 1444 C CA . SER B 2 84 ? 29.089 6.712 83.435 1.00 35.49 95 SER H CA 1
ATOM 1445 C C . SER B 2 84 ? 29.380 6.508 81.953 1.00 39.79 95 SER H C 1
ATOM 1446 O O . SER B 2 84 ? 28.758 5.678 81.291 1.00 41.17 95 SER H O 1
ATOM 1449 N N . LEU B 2 85 ? 30.325 7.279 81.435 1.00 39.27 96 LEU H N 1
ATOM 1450 C CA . LEU B 2 85 ? 30.670 7.194 80.030 1.00 44.31 96 LEU H CA 1
ATOM 1451 C C . LEU B 2 85 ? 31.282 5.845 79.671 1.00 48.17 96 LEU H C 1
ATOM 1452 O O . LEU B 2 85 ? 31.864 5.166 80.519 1.00 46.25 96 LEU H O 1
ATOM 1457 N N . GLN B 2 86 ? 31.118 5.453 78.412 1.00 53.18 97 GLN H N 1
ATOM 1458 C CA . GLN B 2 86 ? 31.669 4.200 77.907 1.00 55.11 97 GLN H CA 1
ATOM 1459 C C . GLN B 2 86 ? 32.173 4.439 76.494 1.00 55.17 97 GLN H C 1
ATOM 1460 O O . GLN B 2 86 ? 31.772 5.407 75.849 1.00 58.27 97 GLN H O 1
ATOM 1466 N N . SER B 2 87 ? 33.060 3.568 76.023 1.00 53.95 98 SER H N 1
ATOM 1467 C CA . SER B 2 87 ? 33.619 3.691 74.679 1.00 53.29 98 SER H CA 1
ATOM 1468 C C . SER B 2 87 ? 32.562 4.099 73.656 1.00 42.19 98 SER H C 1
ATOM 1469 O O . SER B 2 87 ? 32.806 4.959 72.816 1.00 40.73 98 SER H O 1
ATOM 1472 N N . GLY B 2 88 ? 31.385 3.487 73.743 1.00 37.20 99 GLY H N 1
ATOM 1473 C CA . GLY B 2 88 ? 30.308 3.806 72.824 1.00 35.24 99 GLY H CA 1
ATOM 1474 C C . GLY B 2 88 ? 29.812 5.247 72.878 1.00 45.60 99 GLY H C 1
ATOM 1475 O O . GLY B 2 88 ? 29.028 5.659 72.021 1.00 47.49 99 GLY H O 1
ATOM 1476 N N . ASP B 2 89 ? 30.247 6.013 73.880 1.00 37.75 100 ASP H N 1
ATOM 1477 C CA . ASP B 2 89 ? 29.834 7.413 74.002 1.00 35.23 100 ASP H CA 1
ATOM 1478 C C . ASP B 2 89 ? 30.739 8.333 73.202 1.00 31.24 100 ASP H C 1
ATOM 1479 O O . ASP B 2 89 ? 30.419 9.506 73.000 1.00 33.22 100 ASP H O 1
ATOM 1484 N N . SER B 2 90 ? 31.882 7.809 72.772 1.00 24.99 101 SER H N 1
ATOM 1485 C CA . SER B 2 90 ? 32.788 8.603 71.960 1.00 31.21 101 SER H CA 1
ATOM 1486 C C . SER B 2 90 ? 31.965 9.101 70.777 1.00 29.91 101 SER H C 1
ATOM 1487 O O . SER B 2 90 ? 31.239 8.332 70.146 1.00 30.25 101 SER H O 1
ATOM 1490 N N . ALA B 2 91 ? 32.071 10.391 70.494 1.00 18.29 102 ALA H N 1
ATOM 1491 C CA . ALA B 2 91 ? 31.319 10.994 69.412 1.00 17.92 102 ALA H CA 1
ATOM 1492 C C . ALA B 2 91 ? 31.553 12.497 69.377 1.00 18.34 102 ALA H C 1
ATOM 1493 O O . ALA B 2 91 ? 32.424 13.028 70.074 1.00 16.90 102 ALA H O 1
ATOM 1495 N N . ARG B 2 92 ? 30.775 13.178 68.545 1.00 26.25 103 ARG H N 1
ATOM 1496 C CA . ARG B 2 92 ? 30.860 14.625 68.421 1.00 25.58 103 ARG H CA 1
ATOM 1497 C C . ARG B 2 92 ? 29.528 15.127 68.966 1.00 22.71 103 ARG H C 1
ATOM 1498 O O . ARG B 2 92 ? 28.471 14.690 68.502 1.00 20.08 103 ARG H O 1
ATOM 1506 N N . TYR B 2 93 ? 29.581 16.022 69.955 1.00 22.48 104 TYR H N 1
ATOM 1507 C CA . TYR B 2 93 ? 28.376 16.560 70.593 1.00 19.85 104 TYR H CA 1
ATOM 1508 C C . TYR B 2 93 ? 28.015 17.976 70.151 1.00 18.59 104 TYR H C 1
ATOM 1509 O O . TYR B 2 93 ? 28.846 18.883 70.175 1.00 15.97 104 TYR H O 1
ATOM 1518 N N . TYR B 2 94 ? 26.758 18.169 69.776 1.00 15.36 105 TYR H N 1
ATOM 1519 C CA . TYR B 2 94 ? 26.320 19.471 69.306 1.00 24.85 105 TYR H CA 1
ATOM 1520 C C . TYR B 2 94 ? 25.119 19.997 70.057 1.00 20.33 105 TYR H C 1
ATOM 1521 O O . TYR B 2 94 ? 24.239 19.222 70.429 1.00 20.16 105 TYR H O 1
ATOM 1530 N N . CYS B 2 95 ? 25.082 21.313 70.271 1.00 9.85 106 CYS H N 1
ATOM 1531 C CA . CYS B 2 95 ? 23.912 21.942 70.877 1.00 18.39 106 CYS H CA 1
ATOM 1532 C C . CYS B 2 95 ? 23.229 22.626 69.704 1.00 17.49 106 CYS H C 1
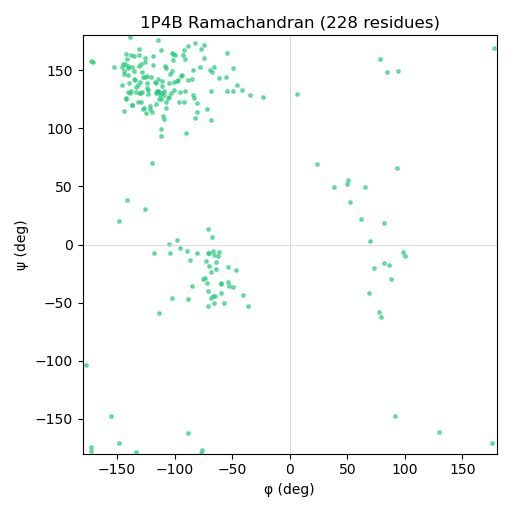ATOM 1533 O O . CYS B 2 95 ? 23.902 23.195 68.837 1.00 29.08 106 CYS H O 1
ATOM 1536 N N . VAL B 2 96 ? 21.902 22.556 69.661 1.00 15.87 107 VAL H N 1
ATOM 1537 C CA . VAL B 2 96 ? 21.148 23.109 68.537 1.00 24.53 107 VAL H CA 1
ATOM 1538 C C . VAL B 2 96 ? 19.843 23.773 68.973 1.00 30.77 107 VAL H C 1
ATOM 1539 O O . VAL B 2 96 ? 19.356 23.541 70.082 1.00 29.21 107 VAL H O 1
ATOM 1543 N N . THR B 2 97 ? 19.269 24.582 68.086 1.00 26.01 108 THR H N 1
ATOM 1544 C CA . THR B 2 97 ? 18.023 25.278 68.383 1.00 22.16 108 THR H CA 1
ATOM 1545 C C . THR B 2 97 ? 16.786 24.406 68.298 1.00 21.96 108 THR H C 1
ATOM 1546 O O . THR B 2 97 ? 16.868 23.215 68.007 1.00 26.24 108 THR H O 1
ATOM 1550 N N . GLY B 2 98 ? 15.639 25.027 68.554 1.00 19.75 109 GLY H N 1
ATOM 1551 C CA . GLY B 2 98 ? 14.359 24.341 68.573 1.00 29.02 109 GLY H CA 1
ATOM 1552 C C . GLY B 2 98 ? 13.930 23.425 67.446 1.00 31.20 109 GLY H C 1
ATOM 1553 O O . GLY B 2 98 ? 13.266 22.422 67.697 1.00 31.98 109 GLY H O 1
ATOM 1554 N N . LEU B 2 99 ? 14.265 23.766 66.209 1.00 24.12 110 LEU H N 1
ATOM 1555 C CA . LEU B 2 99 ? 13.881 22.927 65.080 1.00 35.39 110 LEU H CA 1
ATOM 1556 C C . LEU B 2 99 ? 15.124 22.592 64.277 1.00 37.25 110 LEU H C 1
ATOM 1557 O O . LEU B 2 99 ? 15.079 22.404 63.062 1.00 40.85 110 LEU H O 1
ATOM 1562 N N . PHE B 2 100 ? 16.239 22.532 64.997 1.00 35.58 136 PHE H N 1
ATOM 1563 C CA . PHE B 2 100 ? 17.538 22.204 64.437 1.00 20.53 136 PHE H CA 1
ATOM 1564 C C . PHE B 2 100 ? 18.025 23.185 63.381 1.00 25.49 136 PHE H C 1
ATOM 1565 O O . PHE B 2 100 ? 18.893 22.853 62.579 1.00 26.39 136 PHE H O 1
ATOM 1573 N N . ASP B 2 101 ? 17.486 24.397 63.403 1.00 23.08 137 ASP H N 1
ATOM 1574 C CA . ASP B 2 101 ? 17.871 25.420 62.440 1.00 28.36 137 ASP H CA 1
ATOM 1575 C C . ASP B 2 101 ? 19.274 26.002 62.611 1.00 36.84 137 ASP H C 1
ATOM 1576 O O . ASP B 2 101 ? 19.957 26.247 61.619 1.00 40.21 137 ASP H O 1
ATOM 1581 N N . TYR B 2 102 ? 19.708 26.237 63.849 1.00 34.14 138 TYR H N 1
ATOM 1582 C CA . TYR B 2 102 ? 21.052 26.775 64.084 1.00 26.51 138 TYR H CA 1
ATOM 1583 C C . TYR B 2 102 ? 21.923 25.793 64.855 1.00 26.89 138 TYR H C 1
ATOM 1584 O O . TYR B 2 102 ? 21.457 25.163 65.795 1.00 29.67 138 TYR H O 1
ATOM 1593 N N . TRP B 2 103 ? 23.194 25.678 64.469 1.00 27.41 139 TRP H N 1
ATOM 1594 C CA . TRP B 2 103 ? 24.102 24.734 65.119 1.00 21.20 139 TRP H CA 1
ATOM 1595 C C . TRP B 2 103 ? 25.346 25.296 65.812 1.00 29.14 139 TRP H C 1
ATOM 1596 O O . TRP B 2 103 ? 25.835 26.374 65.479 1.00 29.75 139 TRP H O 1
ATOM 1607 N N . GLY B 2 104 ? 25.837 24.551 66.802 1.00 28.01 140 GLY H N 1
ATOM 1608 C CA . GLY B 2 104 ? 27.040 24.947 67.509 1.00 20.66 140 GLY H CA 1
ATOM 1609 C C . GLY B 2 104 ? 28.186 24.256 66.787 1.00 29.69 140 GLY H C 1
ATOM 1610 O O . GLY B 2 104 ? 27.944 23.307 66.046 1.00 25.48 140 GLY H O 1
ATOM 1611 N N . GLN B 2 105 ? 29.421 24.706 66.992 1.00 27.88 141 GLN H N 1
ATOM 1612 C CA . GLN B 2 105 ? 30.564 24.098 66.319 1.00 22.61 141 GLN H CA 1
ATOM 1613 C C . GLN B 2 105 ? 30.877 22.653 66.735 1.00 29.72 141 GLN H C 1
ATOM 1614 O O . GLN B 2 105 ? 31.761 22.015 66.159 1.00 30.90 141 GLN H O 1
ATOM 1620 N N . GLY B 2 106 ? 30.172 22.133 67.732 1.00 23.98 142 GLY H N 1
ATOM 1621 C CA . GLY B 2 106 ? 30.417 20.762 68.148 1.00 14.96 142 GLY H CA 1
ATOM 1622 C C . GLY B 2 106 ? 31.641 20.557 69.020 1.00 19.33 142 GLY H C 1
ATOM 1623 O O . GLY B 2 106 ? 32.548 21.387 69.041 1.00 20.73 142 GLY H O 1
ATOM 1624 N N . THR B 2 107 ? 31.653 19.441 69.748 1.00 22.69 143 THR H N 1
ATOM 1625 C CA . THR B 2 107 ? 32.752 19.089 70.643 1.00 21.17 143 THR H CA 1
ATOM 1626 C C . THR B 2 107 ? 33.018 17.608 70.486 1.00 13.78 143 THR H C 1
ATOM 1627 O O . THR B 2 107 ? 32.094 16.801 70.560 1.00 23.93 143 THR H O 1
ATOM 1631 N N . THR B 2 108 ? 34.277 17.248 70.282 1.00 18.35 144 THR H N 1
ATOM 1632 C CA . THR B 2 108 ? 34.638 15.852 70.097 1.00 31.75 144 THR H CA 1
ATOM 1633 C C . THR B 2 108 ? 34.977 15.200 71.430 1.00 31.80 144 THR H C 1
ATOM 1634 O O . THR B 2 108 ? 35.745 15.745 72.222 1.00 25.76 144 THR H O 1
ATOM 1638 N N . LEU B 2 109 ? 34.400 14.027 71.663 1.00 32.90 145 LEU H N 1
ATOM 1639 C CA . LEU B 2 109 ? 34.634 13.284 72.892 1.00 31.52 145 LEU H CA 1
ATOM 1640 C C . LEU B 2 109 ? 35.202 11.901 72.630 1.00 35.41 145 LEU H C 1
ATOM 1641 O O . LEU B 2 109 ? 34.556 11.059 72.012 1.00 39.00 145 LEU H O 1
ATOM 1646 N N . THR B 2 110 ? 36.412 11.664 73.109 1.00 37.23 146 THR H N 1
ATOM 1647 C CA . THR B 2 110 ? 37.020 10.360 72.947 1.00 48.03 146 THR H CA 1
ATOM 1648 C C . THR B 2 110 ? 37.056 9.749 74.343 1.00 47.69 146 THR H C 1
ATOM 1649 O O . THR B 2 110 ? 37.788 10.206 75.217 1.00 47.79 146 THR H O 1
ATOM 1653 N N . VAL B 2 111 ? 36.244 8.726 74.551 1.00 48.14 147 VAL H N 1
ATOM 1654 C CA . VAL B 2 111 ? 36.178 8.069 75.842 1.00 57.34 147 VAL H CA 1
ATOM 1655 C C . VAL B 2 111 ? 37.137 6.893 75.921 1.00 63.41 147 VAL H C 1
ATOM 1656 O O . VAL B 2 111 ? 37.679 6.448 74.908 1.00 67.36 147 VAL H O 1
ATOM 1660 N N . SER B 2 112 ? 37.335 6.408 77.142 1.00 70.58 148 SER H N 1
ATOM 1661 C CA . SER B 2 112 ? 38.217 5.286 77.435 1.00 76.05 148 SER H CA 1
ATOM 1662 C C . SER B 2 112 ? 39.646 5.799 77.575 1.00 79.42 148 SER H C 1
ATOM 1663 O O . SER B 2 112 ? 40.536 5.291 76.862 1.00 83.76 148 SER H O 1
ATOM 1666 N N . ALA C 3 1 ? 1.766 24.781 73.106 1.00 22.20 1 ALA P N 1
ATOM 1667 C CA . ALA C 3 1 ? 2.860 23.783 72.936 1.00 24.05 1 ALA P CA 1
ATOM 1668 C C . ALA C 3 1 ? 4.200 24.438 72.622 1.00 22.97 1 ALA P C 1
ATOM 1669 O O . ALA C 3 1 ? 4.267 25.533 72.065 1.00 28.08 1 ALA P O 1
ATOM 1671 N N . HIS C 3 2 ? 5.254 23.755 72.979 1.00 20.20 2 HIS P N 1
ATOM 1672 C CA . HIS C 3 2 ? 6.617 24.237 72.773 1.00 28.72 2 HIS P CA 1
ATOM 1673 C C . HIS C 3 2 ? 6.932 24.312 71.278 1.00 32.95 2 HIS P C 1
ATOM 1674 O O . HIS C 3 2 ? 7.529 25.286 70.802 1.00 36.67 2 HIS P O 1
ATOM 1681 N N . LEU C 3 3 ? 6.546 23.282 70.539 1.00 24.97 3 LEU P N 1
ATOM 1682 C CA . LEU C 3 3 ? 6.813 23.257 69.111 1.00 31.14 3 LEU P CA 1
ATOM 1683 C C . LEU C 3 3 ? 6.065 24.336 68.359 1.00 28.18 3 LEU P C 1
ATOM 1684 O O . LEU C 3 3 ? 6.673 25.082 67.595 1.00 25.82 3 LEU P O 1
ATOM 1689 N N . GLU C 3 4 ? 4.759 24.440 68.579 1.00 26.17 4 GLU P N 1
ATOM 1690 C CA . GLU C 3 4 ? 3.991 25.469 67.895 1.00 29.60 4 GLU P CA 1
ATOM 1691 C C . GLU C 3 4 ? 4.631 26.831 68.144 1.00 34.53 4 GLU P C 1
ATOM 1692 O O . GLU C 3 4 ? 4.394 27.785 67.398 1.00 35.33 4 GLU P O 1
ATOM 1698 N N . ASN C 3 5 ? 5.446 26.906 69.193 1.00 28.42 5 ASN P N 1
ATOM 1699 C CA . ASN C 3 5 ? 6.123 28.142 69.562 1.00 26.15 5 ASN P CA 1
ATOM 1700 C C . ASN C 3 5 ? 7.416 28.305 68.768 1.00 24.62 5 ASN P C 1
ATOM 1701 O O . ASN C 3 5 ? 7.800 29.425 68.415 1.00 16.76 5 ASN P O 1
ATOM 1706 N N . GLU C 3 6 ? 8.099 27.198 68.496 1.00 21.93 6 GLU P N 1
ATOM 1707 C CA . GLU C 3 6 ? 9.328 27.262 67.706 1.00 30.70 6 GLU P CA 1
ATOM 1708 C C . GLU C 3 6 ? 8.923 27.568 66.270 1.00 23.48 6 GLU P C 1
ATOM 1709 O O . GLU C 3 6 ? 9.639 28.246 65.543 1.00 23.95 6 GLU P O 1
ATOM 1715 N N . VAL C 3 7 ? 7.763 27.058 65.875 1.00 27.23 7 VAL P N 1
ATOM 1716 C CA . VAL C 3 7 ? 7.253 27.285 64.536 1.00 29.90 7 VAL P CA 1
ATOM 1717 C C . VAL C 3 7 ? 6.962 28.767 64.373 1.00 34.45 7 VAL P C 1
ATOM 1718 O O . VAL C 3 7 ? 7.302 29.366 63.356 1.00 42.63 7 VAL P O 1
ATOM 1722 N N . ALA C 3 8 ? 6.334 29.358 65.380 1.00 29.20 8 ALA P N 1
ATOM 1723 C CA . ALA C 3 8 ? 6.014 30.774 65.315 1.00 27.50 8 ALA P CA 1
ATOM 1724 C C . ALA C 3 8 ? 7.318 31.554 65.163 1.00 28.42 8 ALA P C 1
ATOM 1725 O O . ALA C 3 8 ? 7.367 32.585 64.490 1.00 26.97 8 ALA P O 1
ATOM 1727 N N . ARG C 3 9 ? 8.382 31.043 65.772 1.00 26.15 9 ARG P N 1
ATOM 1728 C CA . ARG C 3 9 ? 9.672 31.705 65.679 1.00 27.99 9 ARG P CA 1
ATOM 1729 C C . ARG C 3 9 ? 10.260 31.648 64.261 1.00 30.79 9 ARG P C 1
ATOM 1730 O O . ARG C 3 9 ? 10.756 32.657 63.758 1.00 33.10 9 ARG P O 1
ATOM 1738 N N . LEU C 3 10 ? 10.225 30.477 63.628 1.00 26.39 10 LEU P N 1
ATOM 1739 C CA . LEU C 3 10 ? 10.770 30.343 62.274 1.00 36.96 10 LEU P CA 1
ATOM 1740 C C . LEU C 3 10 ? 10.089 31.264 61.270 1.00 31.74 10 LEU P C 1
ATOM 1741 O O . LEU C 3 10 ? 10.752 31.862 60.423 1.00 39.23 10 LEU P O 1
ATOM 1746 N N . LYS C 3 11 ? 8.772 31.380 61.363 1.00 33.31 11 LYS P N 1
ATOM 1747 C CA . LYS C 3 11 ? 8.042 32.264 60.470 1.00 43.76 11 LYS P CA 1
ATOM 1748 C C . LYS C 3 11 ? 8.446 33.706 60.764 1.00 49.05 11 LYS P C 1
ATOM 1749 O O . LYS C 3 11 ? 8.083 34.621 60.027 1.00 51.61 11 LYS P O 1
ATOM 1755 N N . LYS C 3 12 ? 9.200 33.874 61.853 1.00 54.72 12 LYS P N 1
ATOM 1756 C CA . LYS C 3 12 ? 9.706 35.161 62.345 1.00 48.96 12 LYS P CA 1
ATOM 1757 C C . LYS C 3 12 ? 9.015 35.645 63.633 1.00 52.24 12 LYS P C 1
ATOM 1758 O O . LYS C 3 12 ? 9.732 36.073 64.569 1.00 39.88 12 LYS P O 1
#